Protein AF-E7NC57-F1 (afdb_monomer)

Solvent-accessible surface area (backbone atoms only — not comparable to full-atom values): 17623 Å² total; per-residue (Å²): 134,82,88,78,78,84,46,76,46,78,54,98,32,31,34,38,38,50,43,55,56,92,70,57,56,95,43,72,68,55,24,10,46,52,36,30,57,53,32,67,63,47,56,75,41,92,77,32,80,45,68,44,45,25,29,54,90,43,72,48,64,67,54,38,82,69,75,65,85,46,59,80,72,66,46,44,26,14,34,37,94,40,17,39,28,34,42,64,60,97,82,49,43,80,76,41,47,24,78,30,59,71,40,68,66,52,41,38,33,28,34,23,53,82,54,24,41,34,31,31,42,75,31,28,36,34,40,29,56,63,92,60,76,56,41,43,78,38,43,74,57,86,66,63,84,63,64,73,14,40,50,47,65,49,42,26,29,64,70,59,33,36,35,31,30,49,73,36,36,87,42,41,29,34,88,86,33,54,67,51,67,66,47,45,85,92,44,80,87,51,48,41,74,46,60,32,57,35,58,82,55,44,33,37,38,39,28,32,75,84,26,49,25,33,37,27,42,53,37,56,50,100,84,55,48,55,42,27,48,48,75,73,46,75,33,71,91,65,30,39,89,56,44,40,45,51,22,31,33,33,80,60,25,39,30,28,33,33,54,41,51,96,84,45,85,74,27,26,28,34,37,39,35,32,74,97,58,62,73,50,79,41,85,52,49,72,60,54,59,40,44,46,30,36,31,73,78,57,40,45,35,33,32,29,78,87,50,39,29,29,31,62,54,97,95,44,77,40,82,60,31,71,66,41,38,52,71,33,58,55,38,78

Mean predicted aligned error: 11.73 Å

Sequence (332 aa):
GGGAGRGVVVEAGTATVHLSADSDPASEEDRRLMVAQIEQSLVQISGIDRVRVLAGTVDLGAPAQLTPMAPEVGGVVGMSEGSVVRGSGARRVTLATDRVLGTTDARSPSLGADGAVYALSASSLLRLPRGQQSASVILSVGDPSAGAGGLGAPLGDRHGWAWLLAEGRLTAVNGSGQRATLELPWLQNGAVTAFDLSVESERIAVRRTDGRVAVAVIIRDQYGRPTGLGPALEMPRASGSGTRGLSWCAPNAVCVLAAAGTEGGGVPEVRLIQVGGAVNTLVGVRGARSVISDRSEESLLIVDEHGQTWQRRGAMWRVLTSEVTDPSFPLP

Secondary structure (DSSP, 8-state):
---PPP-EEEETTEEEEEE-GGG--SSHHHHHHHHHHHHHHHTTSTT--EEEEEETTEE--SPP----S-S-----EEEETTEEEESSSTT-EEEE-HHHHT-S--EEEEE-TT--EEEEETTEEEEE-TT-SS-EEEEE-S-TTSTTTTBPPPEE-TTSEEEEEETTEEEEEETTSPBPP-B-TTTTT--EEEEEE-TTSSEEEEEETTS-EEEEEEEE-TTS-EEEE---EE-GGG-STT-EEEEEEETTEEEEEEPPPTTTTTPPEEEEEETTS-EEEEE--TT--EEEEETTTTEEEEE-TTS-EEEEETTEEEEEESS-EEEEPPP-

Structure (mmCIF, N/CA/C/O backbone):
data_AF-E7NC57-F1
#
_entry.id   AF-E7NC57-F1
#
loop_
_atom_site.group_PDB
_atom_site.id
_atom_site.type_symbol
_atom_site.label_atom_id
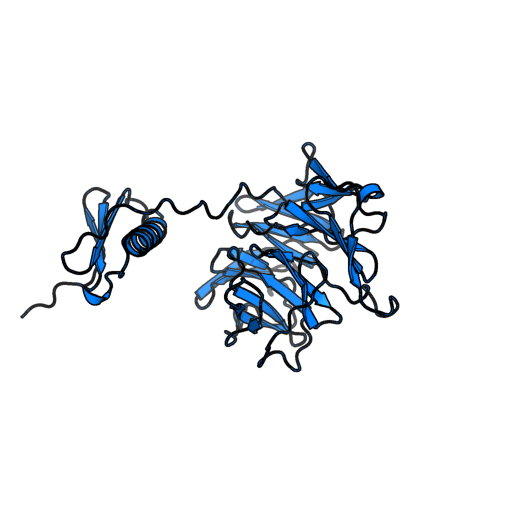_atom_site.label_alt_id
_atom_site.label_comp_id
_atom_site.label_asym_id
_atom_site.label_entity_id
_atom_site.label_seq_id
_atom_site.pdbx_PDB_ins_code
_atom_site.Cartn_x
_atom_site.Cartn_y
_atom_site.Cartn_z
_atom_site.occupancy
_atom_site.B_iso_or_equiv
_atom_site.auth_seq_id
_atom_site.auth_comp_id
_atom_site.auth_asym_id
_atom_site.auth_atom_id
_atom_site.pdbx_PDB_model_num
ATOM 1 N N . GLY A 1 1 ? -41.143 -4.391 35.716 1.00 31.70 1 GLY A N 1
ATOM 2 C CA . GLY A 1 1 ? -41.315 -5.782 35.266 1.00 31.70 1 GLY A CA 1
ATOM 3 C C . GLY A 1 1 ? -40.442 -6.011 34.052 1.00 31.70 1 GLY A C 1
ATOM 4 O O . GLY A 1 1 ? -40.509 -5.192 33.154 1.00 31.70 1 GLY A O 1
ATOM 5 N N . GLY A 1 2 ? -39.603 -7.052 34.109 1.00 30.80 2 GLY A N 1
ATOM 6 C CA . GLY A 1 2 ? -38.891 -7.744 33.018 1.00 30.80 2 GLY A CA 1
ATOM 7 C C . GLY A 1 2 ? -38.369 -6.943 31.821 1.00 30.80 2 GLY A C 1
ATOM 8 O O . GLY A 1 2 ? -39.113 -6.701 30.879 1.00 30.80 2 GLY A O 1
ATOM 9 N N . GLY A 1 3 ? -37.065 -6.643 31.805 1.00 38.66 3 GLY A N 1
ATOM 10 C CA . GLY A 1 3 ? -36.353 -6.254 30.586 1.00 38.66 3 GLY A CA 1
ATOM 11 C C . GLY A 1 3 ? -36.221 -7.450 29.640 1.00 38.66 3 GLY A C 1
ATOM 12 O O . GLY A 1 3 ? -35.503 -8.399 29.946 1.00 38.66 3 GLY A O 1
ATOM 13 N N . ALA A 1 4 ? -36.933 -7.410 28.514 1.00 41.88 4 ALA A N 1
ATOM 14 C CA . ALA A 1 4 ? -36.761 -8.351 27.413 1.00 41.88 4 ALA A CA 1
ATOM 15 C C . ALA A 1 4 ? -35.515 -7.952 26.602 1.00 41.88 4 ALA A C 1
ATOM 17 O O . ALA A 1 4 ? -35.307 -6.775 26.306 1.00 41.88 4 ALA A O 1
ATOM 18 N N . GLY A 1 5 ? -34.646 -8.924 26.327 1.00 40.66 5 GLY A N 1
ATOM 19 C CA . GLY A 1 5 ? -33.286 -8.705 25.842 1.00 40.66 5 GLY A CA 1
ATOM 20 C C . GLY A 1 5 ? -33.195 -7.962 24.508 1.00 40.66 5 GLY A C 1
ATOM 21 O O . GLY A 1 5 ? -33.803 -8.355 23.517 1.00 40.66 5 GLY A O 1
ATOM 22 N N . ARG A 1 6 ? -32.345 -6.930 24.475 1.00 59.50 6 ARG A N 1
ATOM 23 C CA . ARG A 1 6 ? -31.648 -6.503 23.254 1.00 59.50 6 ARG A CA 1
ATOM 24 C C . ARG A 1 6 ? -30.768 -7.671 22.810 1.00 59.50 6 ARG A C 1
ATOM 26 O O . ARG A 1 6 ? -29.883 -8.062 23.570 1.00 59.50 6 ARG A O 1
ATOM 33 N N . GLY A 1 7 ? -31.015 -8.254 21.640 1.00 73.06 7 GLY A N 1
ATOM 34 C CA . GLY A 1 7 ? -30.311 -9.474 21.260 1.00 73.06 7 GLY A CA 1
ATOM 35 C C . GLY A 1 7 ? -30.525 -9.938 19.826 1.00 73.06 7 GLY A C 1
ATOM 36 O O . GLY A 1 7 ? -31.397 -9.452 19.105 1.00 73.06 7 GLY A O 1
ATOM 37 N N . VAL A 1 8 ? -29.679 -10.896 19.453 1.00 82.62 8 VAL A N 1
ATOM 38 C CA . VAL A 1 8 ? -29.781 -11.708 18.240 1.00 82.62 8 VAL A CA 1
ATOM 39 C C . VAL A 1 8 ? -30.450 -13.024 18.629 1.00 82.62 8 VAL A C 1
ATOM 41 O O . VAL A 1 8 ? -29.982 -13.699 19.545 1.00 82.62 8 VAL A O 1
ATOM 44 N N . VAL A 1 9 ? -31.539 -13.383 17.955 1.00 87.88 9 VAL A N 1
ATOM 45 C CA . VAL A 1 9 ? -32.266 -14.645 18.157 1.00 87.88 9 VAL A CA 1
ATOM 46 C C . VAL A 1 9 ? -32.067 -15.510 16.923 1.00 87.88 9 VAL A C 1
ATOM 48 O O . VAL A 1 9 ? -32.296 -15.036 15.816 1.00 87.88 9 VAL A O 1
ATOM 51 N N . VAL A 1 10 ? -31.638 -16.760 17.088 1.00 87.00 10 VAL A N 1
ATOM 52 C CA . VAL A 1 10 ? -31.393 -17.672 15.962 1.00 87.00 10 VAL A CA 1
ATOM 53 C C . VAL A 1 10 ? -32.411 -18.803 15.988 1.00 87.00 10 VAL A C 1
ATOM 55 O O . VAL A 1 10 ? -32.452 -19.578 16.940 1.00 87.00 10 VAL A O 1
ATOM 58 N N . GLU A 1 11 ? -33.202 -18.918 14.925 1.00 87.88 11 GLU A N 1
ATOM 59 C CA . GLU A 1 11 ? -34.189 -19.983 14.746 1.00 87.88 11 GLU A CA 1
ATOM 60 C C . GLU A 1 11 ? -34.115 -20.535 13.321 1.00 87.88 11 GLU A C 1
ATOM 62 O O . GLU A 1 11 ? -34.167 -19.780 12.352 1.00 87.88 11 GLU A O 1
ATOM 67 N N . ALA A 1 12 ? -33.988 -21.861 13.188 1.00 83.88 12 ALA A N 1
ATOM 68 C CA . ALA A 1 12 ? -33.999 -22.571 11.901 1.00 83.88 12 ALA A CA 1
ATOM 69 C C . ALA A 1 12 ? -33.089 -21.937 10.820 1.00 83.88 12 ALA A C 1
ATOM 71 O O . ALA A 1 12 ? -33.508 -21.731 9.680 1.00 83.88 12 ALA A O 1
ATOM 72 N N . GLY A 1 13 ? -31.858 -21.575 11.199 1.00 82.88 13 GLY A N 1
ATOM 73 C CA . GLY A 1 13 ? -30.881 -20.952 10.299 1.00 82.88 13 GLY A CA 1
ATOM 74 C C . GLY A 1 13 ? -31.112 -19.462 10.029 1.00 82.88 13 GLY A C 1
ATOM 75 O O . GLY A 1 13 ? -30.378 -18.866 9.252 1.00 82.88 13 GLY A O 1
ATOM 76 N N . THR A 1 14 ? -32.106 -18.823 10.652 1.00 90.31 14 THR A N 1
ATOM 77 C CA . THR A 1 14 ? -32.360 -17.384 10.501 1.00 90.31 14 THR A CA 1
ATOM 78 C C . THR A 1 14 ? -32.018 -16.637 11.784 1.00 90.31 14 THR A C 1
ATOM 80 O O . THR A 1 14 ? -32.603 -16.899 12.834 1.00 90.31 14 THR A O 1
ATOM 83 N N . ALA A 1 15 ? -31.093 -15.682 11.700 1.00 91.88 15 ALA A N 1
ATOM 84 C CA . ALA A 1 15 ? -30.767 -14.779 12.795 1.00 91.88 15 ALA A CA 1
ATOM 85 C C . ALA A 1 15 ? -31.617 -13.506 12.715 1.00 91.88 15 ALA A C 1
ATOM 87 O O . ALA A 1 15 ? -31.494 -12.723 11.775 1.00 91.88 15 ALA A O 1
ATOM 88 N N . THR A 1 16 ? -32.471 -13.287 13.712 1.00 93.81 16 THR A N 1
ATOM 89 C CA . THR A 1 16 ? -33.255 -12.061 13.875 1.00 93.81 16 THR A CA 1
ATOM 90 C C . THR A 1 16 ? -32.531 -11.112 14.823 1.00 93.81 16 THR A C 1
ATOM 92 O O . THR A 1 16 ? -32.317 -11.429 15.994 1.00 93.81 16 THR A O 1
ATOM 95 N N . VAL A 1 17 ? -32.141 -9.946 14.319 1.00 93.00 17 VAL A N 1
ATOM 96 C CA . VAL A 1 17 ? -31.421 -8.908 15.060 1.00 93.00 17 VAL A CA 1
ATOM 97 C C . VAL A 1 17 ? -32.402 -7.826 15.483 1.00 93.00 17 VAL A C 1
ATOM 99 O O . VAL A 1 17 ? -32.999 -7.166 14.634 1.00 93.00 17 VAL A O 1
ATOM 102 N N . HIS A 1 18 ? -32.547 -7.622 16.792 1.00 91.88 18 HIS A N 1
ATOM 103 C CA . HIS A 1 18 ? -33.412 -6.582 17.343 1.00 91.88 18 HIS A CA 1
ATOM 104 C C . HIS A 1 18 ? -32.601 -5.338 17.720 1.00 91.88 18 HIS A C 1
ATOM 106 O O . HIS A 1 18 ? -31.885 -5.317 18.725 1.00 91.88 18 HIS A O 1
ATOM 112 N N . LEU A 1 19 ? -32.743 -4.288 16.918 1.00 89.81 19 LEU A N 1
ATOM 113 C CA . LEU A 1 19 ? -32.227 -2.948 17.171 1.00 89.81 19 LEU A CA 1
ATOM 114 C C . LEU A 1 19 ? -33.281 -2.094 17.892 1.00 89.81 19 LEU A C 1
ATOM 116 O O . LEU A 1 19 ? -34.479 -2.389 17.886 1.00 89.81 19 LEU A O 1
ATOM 120 N N . SER A 1 20 ? -32.839 -1.009 18.526 1.00 87.50 20 SER A N 1
ATOM 121 C CA . SER A 1 20 ? -33.757 0.006 19.061 1.00 87.50 20 SER A CA 1
ATOM 122 C C . SER A 1 20 ? -34.530 0.706 17.944 1.00 87.50 20 SER A C 1
ATOM 124 O O . SER A 1 20 ? -34.024 0.835 16.835 1.00 87.50 20 SER A O 1
ATOM 126 N N . ALA A 1 21 ? -35.726 1.216 18.254 1.00 85.06 21 ALA A N 1
ATOM 127 C CA . ALA A 1 21 ? -36.522 2.004 17.306 1.00 85.06 21 ALA A CA 1
ATOM 128 C C . ALA A 1 21 ? -35.763 3.243 16.787 1.00 85.06 21 ALA A C 1
ATOM 130 O O . ALA A 1 21 ? -35.861 3.568 15.612 1.00 85.06 21 ALA A O 1
ATOM 131 N N . ASP A 1 22 ? -34.923 3.862 17.624 1.00 85.94 22 ASP A N 1
ATOM 132 C CA . ASP A 1 22 ? -34.086 5.018 17.254 1.00 85.94 22 ASP A CA 1
ATOM 133 C C . ASP A 1 22 ? -32.969 4.680 16.247 1.00 85.94 22 ASP A C 1
ATOM 135 O O . ASP A 1 22 ? -32.246 5.562 15.794 1.00 85.94 22 ASP A O 1
ATOM 139 N N . SER A 1 23 ? -32.779 3.396 15.935 1.00 84.19 23 SER A N 1
ATOM 140 C CA . SER A 1 23 ? -31.774 2.917 14.984 1.00 84.19 23 SER A CA 1
ATOM 141 C C . SER A 1 23 ? -32.316 2.782 13.563 1.00 84.19 23 SER A C 1
ATOM 143 O O . SER A 1 23 ? -31.573 2.327 12.702 1.00 84.19 23 SER A O 1
ATOM 145 N N . ASP A 1 24 ? -33.581 3.143 13.327 1.00 88.75 24 ASP A N 1
ATOM 146 C CA . ASP A 1 24 ? -34.207 3.115 12.008 1.00 88.75 24 ASP A CA 1
ATOM 147 C C . ASP A 1 24 ? -33.666 4.251 11.109 1.00 88.75 24 ASP A C 1
ATOM 149 O O . ASP A 1 24 ? -33.908 5.428 11.398 1.00 88.75 24 ASP A O 1
ATOM 153 N N . PRO A 1 25 ? -32.925 3.943 10.027 1.00 87.25 25 PRO A N 1
ATOM 154 C CA . PRO A 1 25 ? -32.433 4.951 9.096 1.00 87.25 25 PRO A CA 1
ATOM 155 C C . PRO A 1 25 ? -33.559 5.710 8.382 1.00 87.25 25 PRO A C 1
ATOM 157 O O . PRO A 1 25 ? -34.650 5.187 8.134 1.00 87.25 25 PRO A O 1
ATOM 160 N N . ALA A 1 26 ? -33.261 6.954 8.000 1.00 83.25 26 ALA A N 1
ATOM 161 C CA . ALA A 1 26 ? -34.224 7.857 7.374 1.00 83.25 26 ALA A CA 1
ATOM 162 C C . ALA A 1 26 ? -34.583 7.478 5.925 1.00 83.25 26 ALA A C 1
ATOM 164 O O . ALA A 1 26 ? -35.655 7.856 5.452 1.00 83.25 26 ALA A O 1
ATOM 165 N N . SER A 1 27 ? -33.707 6.754 5.220 1.00 87.31 27 SER A N 1
ATOM 166 C CA . SER A 1 27 ? -33.918 6.342 3.830 1.00 87.31 27 SER A CA 1
ATOM 167 C C . SER A 1 27 ? -33.989 4.819 3.686 1.00 87.31 27 SER A C 1
ATOM 169 O O . SER A 1 27 ? -33.382 4.065 4.449 1.00 87.31 27 SER A O 1
ATOM 171 N N . GLU A 1 28 ? -34.731 4.354 2.678 1.00 85.19 28 GLU A N 1
ATOM 172 C CA . GLU A 1 28 ? -34.806 2.929 2.335 1.00 85.19 28 GLU A CA 1
ATOM 173 C C . GLU A 1 28 ? -33.441 2.381 1.893 1.00 85.19 28 GLU A C 1
ATOM 175 O O . GLU A 1 28 ? -33.093 1.248 2.208 1.00 85.19 28 GLU A O 1
ATOM 180 N N . GLU A 1 29 ? -32.627 3.193 1.221 1.00 79.94 29 GLU A N 1
ATOM 181 C CA . GLU A 1 29 ? -31.282 2.806 0.795 1.00 79.94 29 GLU A CA 1
ATOM 182 C C . GLU A 1 29 ? -30.353 2.560 1.995 1.00 79.94 29 GLU A C 1
ATOM 184 O O . GLU A 1 29 ? -29.705 1.513 2.069 1.00 79.94 29 GLU A O 1
ATOM 189 N N . ASP A 1 30 ? -30.377 3.451 2.992 1.00 83.50 30 ASP A N 1
ATOM 190 C CA . ASP A 1 30 ? -29.597 3.299 4.226 1.00 83.50 30 ASP A CA 1
ATOM 191 C C . ASP A 1 30 ? -30.060 2.092 5.055 1.00 83.50 30 ASP A C 1
ATOM 193 O O . ASP A 1 30 ? -29.230 1.374 5.619 1.00 83.50 30 ASP A O 1
ATOM 197 N N . ARG A 1 31 ? -31.375 1.818 5.099 1.00 92.12 31 ARG A N 1
ATOM 198 C CA . ARG A 1 31 ? -31.931 0.598 5.719 1.00 92.12 31 ARG A CA 1
ATOM 199 C C . ARG A 1 31 ? -31.347 -0.650 5.082 1.00 92.12 31 ARG A C 1
ATOM 201 O O . ARG A 1 31 ? -30.822 -1.517 5.777 1.00 92.12 31 ARG A O 1
ATOM 208 N N . ARG A 1 32 ? -31.391 -0.718 3.753 1.00 88.06 32 ARG A N 1
ATOM 209 C CA . ARG A 1 32 ? -30.899 -1.866 2.990 1.00 88.06 32 ARG A CA 1
ATOM 210 C C . ARG A 1 32 ? -29.386 -2.050 3.145 1.00 88.06 32 ARG A C 1
ATOM 212 O O . ARG A 1 32 ? -28.931 -3.188 3.262 1.00 88.06 32 ARG A O 1
ATOM 219 N N . LEU A 1 33 ? -28.603 -0.969 3.197 1.00 85.75 33 LEU A N 1
ATOM 220 C CA . LEU A 1 33 ? -27.159 -1.024 3.472 1.00 85.75 33 LEU A CA 1
ATOM 221 C C . LEU A 1 33 ? -26.857 -1.526 4.889 1.00 85.75 33 LEU A C 1
ATOM 223 O O . LEU A 1 33 ? -25.992 -2.385 5.062 1.00 85.75 33 LEU A O 1
ATOM 227 N N . MET A 1 34 ? -27.591 -1.040 5.891 1.00 89.38 34 MET A N 1
ATOM 228 C CA . MET A 1 34 ? -27.457 -1.494 7.276 1.00 89.38 34 MET A CA 1
ATOM 229 C C . MET A 1 34 ? -27.766 -2.991 7.410 1.00 89.38 34 MET A C 1
ATOM 231 O O . MET A 1 34 ? -26.989 -3.722 8.026 1.00 89.38 34 MET A O 1
ATOM 235 N N . VAL A 1 35 ? -28.858 -3.462 6.793 1.00 92.62 35 VAL A N 1
ATOM 236 C CA . VAL A 1 35 ? -29.207 -4.893 6.753 1.00 92.62 35 VAL A CA 1
ATOM 237 C C . VAL A 1 35 ? -28.068 -5.699 6.141 1.00 92.62 35 VAL A C 1
ATOM 239 O O . VAL A 1 35 ? -27.656 -6.703 6.715 1.00 92.62 35 VAL A O 1
ATOM 242 N N . ALA A 1 36 ? -27.510 -5.237 5.023 1.00 85.56 36 ALA A N 1
ATOM 243 C CA . ALA A 1 36 ? -26.473 -5.967 4.312 1.00 85.56 36 ALA A CA 1
ATOM 244 C C . ALA A 1 36 ? -25.143 -6.058 5.090 1.00 85.56 36 ALA A C 1
ATOM 246 O O . ALA A 1 36 ? -24.488 -7.098 5.070 1.00 85.56 36 ALA A O 1
ATOM 247 N N . GLN A 1 37 ? -24.757 -5.016 5.837 1.00 85.94 37 GLN A N 1
ATOM 248 C CA . GLN A 1 37 ? -23.569 -5.045 6.707 1.00 85.94 37 GLN A CA 1
ATOM 249 C C . GLN A 1 37 ? -23.729 -6.009 7.896 1.00 85.94 37 GLN A C 1
ATOM 251 O O . GLN A 1 37 ? -22.800 -6.745 8.248 1.00 85.94 37 GLN A O 1
ATOM 256 N N . ILE A 1 38 ? -24.910 -6.012 8.522 1.00 88.62 38 ILE A N 1
ATOM 257 C CA . ILE A 1 38 ? -25.234 -6.920 9.630 1.00 88.62 38 ILE A CA 1
ATOM 258 C C . ILE A 1 38 ? -25.290 -8.361 9.121 1.00 88.62 38 ILE A C 1
ATOM 260 O O . ILE A 1 38 ? -24.746 -9.260 9.765 1.00 88.62 38 ILE A O 1
ATOM 264 N N . GLU A 1 39 ? -25.891 -8.570 7.948 1.00 88.69 39 GLU A N 1
ATOM 265 C CA . GLU A 1 39 ? -25.925 -9.867 7.290 1.00 88.69 39 GLU A CA 1
ATOM 266 C C . GLU A 1 39 ? -24.508 -10.380 7.043 1.00 88.69 39 GLU A C 1
ATOM 268 O O . GLU A 1 39 ? -24.159 -11.416 7.602 1.00 88.69 39 GLU A O 1
ATOM 273 N N . GLN A 1 40 ? -23.652 -9.614 6.355 1.00 82.25 40 GLN A N 1
ATOM 274 C CA . GLN A 1 40 ? -22.261 -9.991 6.071 1.00 82.25 40 GLN A CA 1
ATOM 275 C C . GLN A 1 40 ? -21.482 -10.415 7.328 1.00 82.25 40 GLN A C 1
ATOM 277 O O . GLN A 1 40 ? -20.629 -11.297 7.248 1.00 82.25 40 GLN A O 1
ATOM 282 N N . SER A 1 41 ? -21.784 -9.821 8.484 1.00 80.50 41 SER A N 1
ATOM 283 C CA . SER A 1 41 ? -21.140 -10.154 9.759 1.00 80.50 41 SER A CA 1
ATOM 284 C C . SER A 1 41 ? -21.648 -11.468 10.368 1.00 80.50 41 SER A C 1
ATOM 286 O O . SER A 1 41 ? -20.872 -12.202 10.977 1.00 80.50 41 SER A O 1
ATOM 288 N N . LEU A 1 42 ? -22.941 -11.775 10.227 1.00 83.62 42 LEU A N 1
ATOM 289 C CA . LEU A 1 42 ? -23.590 -12.903 10.904 1.00 83.62 42 LEU A CA 1
ATOM 290 C C . LEU A 1 42 ? -23.595 -14.196 10.084 1.00 83.62 42 LEU A C 1
ATOM 292 O O . LEU A 1 42 ? -23.483 -15.260 10.687 1.00 83.62 42 LEU A O 1
ATOM 296 N N . VAL A 1 43 ? -23.642 -14.144 8.744 1.00 82.94 43 VAL A N 1
ATOM 297 C CA . VAL A 1 43 ? -23.538 -15.372 7.915 1.00 82.94 43 VAL A CA 1
ATOM 298 C C . VAL A 1 43 ? -22.158 -16.039 8.012 1.00 82.94 43 VAL A C 1
ATOM 300 O O . VAL A 1 43 ? -21.997 -17.188 7.617 1.00 82.94 43 VAL A O 1
ATOM 303 N N . GLN A 1 44 ? -21.154 -15.356 8.576 1.00 77.69 44 GLN A N 1
ATOM 304 C CA . GLN A 1 44 ? -19.844 -15.951 8.889 1.00 77.69 44 GLN A CA 1
ATOM 305 C C . GLN A 1 44 ? -19.904 -16.939 10.069 1.00 77.69 44 GLN A C 1
ATOM 307 O O . GLN A 1 44 ? -18.951 -17.682 10.310 1.00 77.69 44 GLN A O 1
ATOM 312 N N . ILE A 1 45 ? -21.002 -16.954 10.830 1.00 79.00 45 ILE A N 1
ATOM 313 C CA . ILE A 1 45 ? -21.202 -17.852 11.967 1.00 79.00 45 ILE A CA 1
ATOM 314 C C . ILE A 1 45 ? -21.875 -19.134 11.467 1.00 79.00 45 ILE A C 1
ATOM 316 O O . ILE A 1 45 ? -22.954 -19.103 10.878 1.00 79.00 45 ILE A O 1
ATOM 320 N N . SER A 1 46 ? -21.256 -20.286 11.734 1.00 74.62 46 SER A N 1
ATOM 321 C CA . SER A 1 46 ? -21.803 -21.589 11.338 1.00 74.62 46 SER A CA 1
ATOM 322 C C . SER A 1 46 ? -23.212 -21.814 11.904 1.00 74.62 46 SER A C 1
ATOM 324 O O . SER A 1 46 ? -23.420 -21.707 13.112 1.00 74.62 46 SER A O 1
ATOM 326 N N . GLY A 1 47 ? -24.160 -22.173 11.032 1.00 78.38 47 GLY A N 1
ATOM 327 C CA . GLY A 1 47 ? -25.562 -22.418 11.394 1.00 78.38 47 GLY A CA 1
ATOM 328 C C . GLY A 1 47 ? -26.506 -21.226 11.190 1.00 78.38 47 GLY A C 1
ATOM 329 O O . GLY A 1 47 ? -27.667 -21.326 11.583 1.00 78.38 47 GLY A O 1
ATOM 330 N N . ILE A 1 48 ? -26.036 -20.124 10.592 1.00 85.25 48 ILE A N 1
ATOM 331 C CA . ILE A 1 48 ? -26.861 -18.987 10.159 1.00 85.25 48 ILE A CA 1
ATOM 332 C C . ILE A 1 48 ? -26.813 -18.901 8.628 1.00 85.25 48 ILE A C 1
ATOM 334 O O . ILE A 1 48 ? -25.757 -18.660 8.056 1.00 85.25 48 ILE A O 1
ATOM 338 N N . ASP A 1 49 ? -27.965 -19.061 7.984 1.00 83.81 49 ASP A N 1
ATOM 339 C CA . ASP A 1 49 ? -28.148 -19.007 6.528 1.00 83.81 49 ASP A CA 1
ATOM 340 C C . ASP A 1 49 ? -28.793 -17.694 6.067 1.00 83.81 49 ASP A C 1
ATOM 342 O O . ASP A 1 49 ? -28.654 -17.292 4.913 1.00 83.81 49 ASP A O 1
ATOM 346 N N . ARG A 1 50 ? -29.568 -17.047 6.947 1.00 84.81 50 ARG A N 1
ATOM 347 C CA . ARG A 1 50 ? -30.328 -15.827 6.648 1.00 84.81 50 ARG A CA 1
ATOM 348 C C . ARG A 1 50 ? -30.330 -14.875 7.830 1.00 84.81 50 ARG A C 1
ATOM 350 O O . ARG A 1 50 ? -30.307 -15.304 8.983 1.00 84.81 50 ARG A O 1
ATOM 357 N N . VAL A 1 51 ? -30.427 -13.581 7.547 1.00 90.94 51 VAL A N 1
ATOM 358 C CA . VAL A 1 51 ? -30.504 -12.541 8.575 1.00 90.94 51 VAL A CA 1
ATOM 359 C C . VAL A 1 51 ? -31.735 -11.673 8.354 1.00 90.94 51 VAL A C 1
ATOM 361 O O . VAL A 1 51 ? -32.056 -11.294 7.232 1.00 90.94 51 VAL A O 1
ATOM 364 N N . ARG A 1 52 ? -32.436 -11.362 9.444 1.00 93.56 52 ARG A N 1
ATOM 365 C CA . ARG A 1 52 ? -33.560 -10.426 9.480 1.00 93.56 52 ARG A CA 1
ATOM 366 C C . ARG A 1 52 ? -33.255 -9.345 10.505 1.00 93.56 52 ARG A C 1
ATOM 368 O O . ARG A 1 52 ? -32.917 -9.668 11.639 1.00 93.56 52 ARG A O 1
ATOM 375 N N . VAL A 1 53 ? -33.383 -8.073 10.140 1.00 94.25 53 VAL A N 1
ATOM 376 C CA . VAL A 1 53 ? -33.071 -6.957 11.045 1.00 94.25 53 VAL A CA 1
ATOM 377 C C . VAL A 1 53 ? -34.332 -6.157 11.325 1.00 94.25 53 VAL A C 1
ATOM 379 O O . VAL A 1 53 ? -35.030 -5.736 10.405 1.00 94.25 53 VAL A O 1
ATOM 382 N N . LEU A 1 54 ? -34.614 -5.953 12.609 1.00 93.81 54 LEU A N 1
ATOM 383 C CA . LEU A 1 54 ? -35.763 -5.198 13.086 1.00 93.81 54 LEU A CA 1
ATOM 384 C C . LEU A 1 54 ? -35.286 -3.967 13.860 1.00 93.81 54 LEU A C 1
ATOM 386 O O . LEU A 1 54 ? -34.472 -4.105 14.771 1.00 93.81 54 LEU A O 1
ATOM 390 N N . ALA A 1 55 ? -35.819 -2.783 13.559 1.00 91.06 55 ALA A N 1
ATOM 391 C CA . ALA A 1 55 ? -35.690 -1.596 14.406 1.00 91.06 55 ALA A CA 1
ATOM 392 C C . ALA A 1 55 ? -36.987 -1.413 15.207 1.00 91.06 55 ALA A C 1
ATOM 394 O O . ALA A 1 55 ? -38.028 -1.021 14.677 1.00 91.06 55 ALA A O 1
ATOM 395 N N . GLY A 1 56 ? -36.966 -1.776 16.493 1.00 88.88 56 GLY A N 1
ATOM 396 C CA . GLY A 1 56 ? -38.194 -1.934 17.274 1.00 88.88 56 GLY A CA 1
ATOM 397 C C . GLY A 1 56 ? -39.073 -3.052 16.698 1.00 88.88 56 GLY A C 1
ATOM 398 O O . GLY A 1 56 ? -38.712 -4.226 16.774 1.00 88.88 56 GLY A O 1
ATOM 399 N N . THR A 1 57 ? -40.227 -2.693 16.132 1.00 87.44 57 THR A N 1
ATOM 400 C CA . THR A 1 57 ? -41.143 -3.617 15.434 1.00 87.44 57 THR A CA 1
ATOM 401 C C . THR A 1 57 ? -41.083 -3.496 13.909 1.00 87.44 57 THR A C 1
ATOM 403 O O . THR A 1 57 ? -41.781 -4.237 13.216 1.00 87.44 57 THR A O 1
ATOM 406 N N . VAL A 1 58 ? -40.279 -2.568 13.380 1.00 90.69 58 VAL A N 1
ATOM 407 C CA . VAL A 1 58 ? -40.181 -2.286 11.945 1.00 90.69 58 VAL A CA 1
ATOM 408 C C . VAL A 1 58 ? -39.156 -3.217 11.316 1.00 90.69 58 VAL A C 1
ATOM 410 O O . VAL A 1 58 ? -38.019 -3.292 11.774 1.00 90.69 58 VAL A O 1
ATOM 413 N N . ASP A 1 59 ? -39.559 -3.911 10.257 1.00 91.62 59 ASP A N 1
ATOM 414 C CA . ASP A 1 59 ? -38.651 -4.702 9.432 1.00 91.62 59 ASP A CA 1
ATOM 415 C C . ASP A 1 59 ? -37.871 -3.783 8.488 1.00 91.62 59 ASP A C 1
ATOM 417 O O . ASP A 1 59 ? -38.475 -3.025 7.725 1.00 91.62 59 ASP A O 1
ATOM 421 N N . LEU A 1 60 ? -36.538 -3.835 8.555 1.00 92.00 60 LEU A N 1
ATOM 422 C CA . LEU A 1 60 ? -35.673 -3.004 7.713 1.00 92.00 60 LEU A CA 1
ATOM 423 C C . LEU A 1 60 ? -35.574 -3.524 6.269 1.00 92.00 60 LEU A C 1
ATOM 425 O O . LEU A 1 60 ? -35.008 -2.844 5.413 1.00 92.00 60 LEU A O 1
ATOM 429 N N . GLY A 1 61 ? -36.169 -4.684 5.979 1.00 91.62 61 GLY A N 1
ATOM 430 C CA . GLY A 1 61 ? -36.314 -5.214 4.632 1.00 91.62 61 GLY A CA 1
ATOM 431 C C . GLY A 1 61 ? -35.106 -6.016 4.157 1.00 91.62 61 GLY A C 1
ATOM 432 O O . GLY A 1 61 ? -34.291 -6.499 4.939 1.00 91.62 61 GLY A O 1
ATOM 433 N N . ALA A 1 62 ? -35.032 -6.216 2.842 1.00 90.31 62 ALA A N 1
ATOM 434 C CA . ALA A 1 62 ? -33.990 -7.026 2.227 1.00 90.31 62 ALA A CA 1
ATOM 435 C C . ALA A 1 62 ? -32.637 -6.293 2.208 1.00 90.31 62 ALA A C 1
ATOM 437 O O . ALA A 1 62 ? -32.607 -5.076 2.002 1.00 90.31 62 ALA A O 1
ATOM 438 N N . PRO A 1 63 ? -31.513 -7.018 2.324 1.00 87.06 63 PRO A N 1
ATOM 439 C CA . PRO A 1 63 ? -30.189 -6.433 2.160 1.00 87.06 63 PRO A CA 1
ATOM 440 C C . PRO A 1 63 ? -30.072 -5.704 0.814 1.00 87.06 63 PRO A C 1
ATOM 442 O O . PRO A 1 63 ? -30.601 -6.120 -0.226 1.00 87.06 63 PRO A O 1
ATOM 445 N N . ALA A 1 64 ? -29.361 -4.581 0.818 1.00 85.75 64 ALA A N 1
ATOM 446 C CA . ALA A 1 64 ? -28.798 -4.050 -0.410 1.00 85.75 64 ALA A CA 1
ATOM 447 C C . ALA A 1 64 ? -27.832 -5.092 -0.973 1.00 85.75 64 ALA A C 1
ATOM 449 O O . ALA A 1 64 ? -27.152 -5.797 -0.225 1.00 85.75 64 ALA A O 1
ATOM 450 N N . GLN A 1 65 ? -27.731 -5.162 -2.297 1.00 72.81 65 GLN A N 1
ATOM 451 C CA . GLN A 1 65 ? -26.583 -5.829 -2.876 1.00 72.81 65 GLN A CA 1
ATOM 452 C C . GLN A 1 65 ? -25.380 -4.957 -2.536 1.00 72.81 65 GLN A C 1
ATOM 454 O O . GLN A 1 65 ? -25.218 -3.878 -3.103 1.00 72.81 65 GLN A O 1
ATOM 459 N N . LEU A 1 66 ? -24.582 -5.387 -1.558 1.00 61.94 66 LEU A N 1
ATOM 460 C CA . LEU A 1 66 ? -23.281 -4.778 -1.358 1.00 61.94 66 LEU A CA 1
ATOM 461 C C . LEU A 1 66 ? -22.546 -4.975 -2.670 1.00 61.94 66 LEU A C 1
ATOM 463 O O . LEU A 1 66 ? -22.418 -6.109 -3.142 1.00 61.94 66 LEU A O 1
ATOM 467 N N . THR A 1 67 ? -22.099 -3.878 -3.274 1.00 50.53 67 THR A N 1
ATOM 468 C CA . THR A 1 67 ? -21.064 -3.967 -4.294 1.00 50.53 67 THR A CA 1
ATOM 469 C C . THR A 1 67 ? -19.989 -4.859 -3.690 1.00 50.53 67 THR A C 1
ATOM 471 O O . THR A 1 67 ? -19.504 -4.517 -2.603 1.00 50.53 67 THR A O 1
ATOM 474 N N . PRO A 1 68 ? -19.674 -6.021 -4.298 1.00 41.81 68 PRO A N 1
ATOM 475 C CA . PRO A 1 68 ? -18.585 -6.845 -3.818 1.00 41.81 68 PRO A CA 1
ATOM 476 C C . PRO A 1 68 ? -17.409 -5.913 -3.560 1.00 41.81 68 PRO A C 1
ATOM 478 O O . PRO A 1 68 ? -17.059 -5.112 -4.430 1.00 41.81 68 PRO A O 1
ATOM 481 N N . MET A 1 69 ? -16.838 -5.962 -2.358 1.00 41.44 69 MET A N 1
ATOM 482 C CA . MET A 1 69 ? -15.601 -5.253 -2.021 1.00 41.44 69 MET A CA 1
ATOM 483 C C . MET A 1 69 ? -14.413 -5.909 -2.747 1.00 41.44 69 MET A C 1
ATOM 485 O O . MET A 1 69 ? -13.416 -6.278 -2.146 1.00 41.44 69 MET A O 1
ATOM 489 N N . ALA A 1 70 ? -14.576 -6.147 -4.039 1.00 34.72 70 ALA A N 1
ATOM 490 C CA . ALA A 1 70 ? -13.616 -6.678 -4.973 1.00 34.72 70 ALA A CA 1
ATOM 491 C C . ALA A 1 70 ? -14.306 -6.669 -6.354 1.00 34.72 70 ALA A C 1
ATOM 493 O O . ALA A 1 70 ? -15.044 -7.601 -6.680 1.00 34.72 70 ALA A O 1
ATOM 494 N N . PRO A 1 71 ? -14.034 -5.702 -7.252 1.00 35.44 71 PRO A N 1
ATOM 495 C CA . PRO A 1 71 ? -13.536 -6.146 -8.551 1.00 35.44 71 PRO A CA 1
ATOM 496 C C . PRO A 1 71 ? -12.526 -7.264 -8.275 1.00 35.44 71 PRO A C 1
ATOM 498 O O . PRO A 1 71 ? -11.716 -7.073 -7.369 1.00 35.44 71 PRO A O 1
ATOM 501 N N . GLU A 1 72 ? -12.603 -8.408 -8.977 1.00 38.91 72 GLU A N 1
ATOM 502 C CA . GLU A 1 72 ? -11.533 -9.425 -8.988 1.00 38.91 72 GLU A CA 1
ATOM 503 C C . GLU A 1 72 ? -10.217 -8.677 -8.809 1.00 38.91 72 GLU A C 1
ATOM 505 O O . GLU A 1 72 ? -9.865 -7.887 -9.699 1.00 38.91 72 GLU A O 1
ATOM 510 N N . VAL A 1 73 ? -9.584 -8.784 -7.628 1.00 46.53 73 VAL A N 1
ATOM 511 C CA . VAL A 1 73 ? -8.383 -7.997 -7.370 1.00 46.53 73 VAL A CA 1
ATOM 512 C C . VAL A 1 73 ? -7.432 -8.489 -8.423 1.00 46.53 73 VAL A C 1
ATOM 514 O O . VAL A 1 73 ? -7.034 -9.652 -8.434 1.00 46.53 73 VAL A O 1
ATOM 517 N N . GLY A 1 74 ? -7.192 -7.626 -9.408 1.00 53.91 74 GLY A N 1
ATOM 518 C CA . GLY A 1 74 ? -6.377 -7.963 -10.546 1.00 53.91 74 GLY A CA 1
ATOM 519 C C . GLY A 1 74 ? -5.037 -8.349 -9.966 1.00 53.91 74 GLY A C 1
ATOM 520 O O . GLY A 1 74 ? -4.341 -7.463 -9.481 1.00 53.91 74 GLY A O 1
ATOM 521 N N . GLY A 1 75 ? -4.763 -9.658 -9.920 1.00 73.69 75 GLY A N 1
ATOM 522 C CA . GLY A 1 75 ? -3.757 -10.213 -9.019 1.00 73.69 75 GLY A CA 1
ATOM 523 C C . GLY A 1 75 ? -2.432 -9.47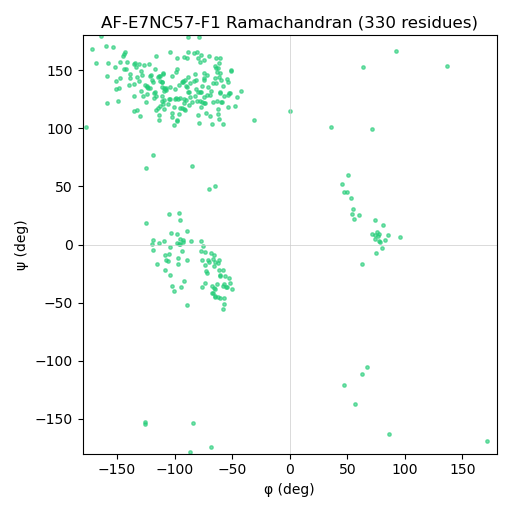7 -9.127 1.00 73.69 75 GLY A C 1
ATOM 524 O O . GLY A 1 75 ? -2.129 -8.976 -10.198 1.00 73.69 75 GLY A O 1
ATOM 525 N N . VAL A 1 76 ? -1.675 -9.414 -8.031 1.00 88.44 76 VAL A N 1
ATOM 526 C CA . VAL A 1 76 ? -0.396 -8.694 -7.861 1.00 88.44 76 VAL A CA 1
ATOM 527 C C . VAL A 1 76 ? 0.124 -7.917 -9.084 1.00 88.44 76 VAL A C 1
ATOM 529 O O . VAL A 1 76 ? 0.502 -8.487 -10.112 1.00 88.44 76 VAL A O 1
ATOM 532 N N . VAL A 1 77 ? 0.183 -6.597 -8.958 1.00 93.25 77 VAL A N 1
ATOM 533 C CA . VAL A 1 77 ? 0.841 -5.728 -9.935 1.00 93.25 77 VAL A CA 1
ATOM 534 C C . VAL A 1 77 ? 2.318 -5.640 -9.575 1.00 93.25 77 VAL A C 1
ATOM 536 O O . VAL A 1 77 ? 2.657 -5.561 -8.402 1.00 93.25 77 VAL A O 1
ATOM 539 N N . GLY A 1 78 ? 3.208 -5.675 -10.558 1.00 95.06 78 GLY A N 1
ATOM 540 C CA . GLY A 1 78 ? 4.648 -5.585 -10.322 1.00 95.06 78 GLY A CA 1
ATOM 541 C C . GLY A 1 78 ? 5.417 -5.260 -11.594 1.00 95.06 78 GLY A C 1
ATOM 542 O O . GLY A 1 78 ? 4.825 -5.092 -12.662 1.00 95.06 78 GLY A O 1
ATOM 543 N N . MET A 1 79 ? 6.736 -5.151 -11.479 1.00 96.19 79 MET A N 1
ATOM 544 C CA . MET A 1 79 ? 7.637 -4.957 -12.612 1.00 96.19 79 MET A CA 1
ATOM 545 C C . MET A 1 79 ? 8.147 -6.301 -13.120 1.00 96.19 79 MET A C 1
ATOM 547 O O . MET A 1 79 ? 8.489 -7.178 -12.333 1.00 96.19 79 MET A O 1
ATOM 551 N N . SER A 1 80 ? 8.253 -6.456 -14.433 1.00 94.25 80 SER A N 1
ATOM 552 C CA . SER A 1 80 ? 8.928 -7.587 -15.059 1.00 94.25 80 SER A CA 1
ATOM 553 C C . SER A 1 80 ? 9.536 -7.139 -16.380 1.00 94.25 80 SER A C 1
ATOM 555 O O . SER A 1 80 ? 8.829 -6.579 -17.214 1.00 94.25 80 SER A O 1
ATOM 557 N N . GLU A 1 81 ? 10.850 -7.326 -16.538 1.00 92.62 81 GLU A N 1
ATOM 558 C CA . GLU A 1 81 ? 11.596 -6.931 -17.747 1.00 92.62 81 GLU A CA 1
ATOM 559 C C . GLU A 1 81 ? 11.309 -5.474 -18.179 1.00 92.62 81 GLU A C 1
ATOM 561 O O . GLU A 1 81 ? 11.006 -5.191 -19.334 1.00 92.62 81 GLU A O 1
ATOM 566 N N . GLY A 1 82 ? 11.317 -4.538 -17.219 1.00 92.88 82 GLY A N 1
ATOM 567 C CA . GLY A 1 82 ? 11.039 -3.110 -17.455 1.00 92.88 82 GLY A CA 1
ATOM 568 C C . GLY A 1 82 ? 9.562 -2.756 -17.684 1.00 92.88 82 GLY A C 1
ATOM 569 O O . GLY A 1 82 ? 9.206 -1.580 -17.712 1.00 92.88 82 GLY A O 1
ATOM 570 N N . SER A 1 83 ? 8.678 -3.749 -17.795 1.00 95.81 83 SER A N 1
ATOM 571 C CA . SER A 1 83 ? 7.240 -3.561 -17.999 1.00 95.81 83 SER A CA 1
ATOM 572 C C . SER A 1 83 ? 6.453 -3.689 -16.697 1.00 95.81 83 SER A C 1
ATOM 574 O O . SER A 1 83 ? 6.791 -4.486 -15.824 1.00 95.81 83 SER A O 1
ATOM 576 N N . VAL A 1 84 ? 5.348 -2.955 -16.583 1.00 96.81 84 VAL A N 1
ATOM 577 C CA . VAL A 1 84 ? 4.350 -3.173 -15.532 1.00 96.81 84 VAL A CA 1
ATOM 578 C C . VAL A 1 84 ? 3.455 -4.326 -15.952 1.00 96.81 84 VAL A C 1
ATOM 580 O O . VAL A 1 84 ? 2.820 -4.283 -17.010 1.00 96.81 84 VAL A O 1
ATOM 583 N N . VAL A 1 85 ? 3.373 -5.345 -15.106 1.00 94.50 85 VAL A N 1
ATOM 584 C CA . VAL A 1 85 ? 2.577 -6.550 -15.334 1.00 94.50 85 VAL A CA 1
ATOM 585 C C . VAL A 1 85 ? 1.565 -6.757 -14.217 1.00 94.50 85 VAL A C 1
ATOM 587 O O . VAL A 1 85 ? 1.753 -6.309 -13.088 1.00 94.50 85 VAL A O 1
ATOM 590 N N . ARG A 1 86 ? 0.490 -7.469 -14.544 1.00 92.00 86 ARG A N 1
ATOM 591 C CA . ARG A 1 86 ? -0.470 -8.029 -13.596 1.00 92.00 86 ARG A CA 1
ATOM 592 C C . ARG A 1 86 ? -0.311 -9.545 -13.555 1.00 92.00 86 ARG A C 1
ATOM 594 O O . ARG A 1 86 ? -0.306 -10.195 -14.605 1.00 92.00 86 ARG A O 1
ATOM 601 N N . GLY A 1 87 ? -0.234 -10.100 -12.351 1.00 87.12 87 GLY A N 1
ATOM 602 C CA . GLY A 1 87 ? 0.011 -11.515 -12.090 1.00 87.12 87 GLY A CA 1
ATOM 603 C C . GLY A 1 87 ? 1.495 -11.849 -11.907 1.00 87.12 87 GLY A C 1
ATOM 604 O O . GLY A 1 87 ? 2.383 -11.066 -12.225 1.00 87.12 87 GLY A O 1
ATOM 605 N N . SER A 1 88 ? 1.769 -13.048 -11.392 1.00 79.00 88 SER A N 1
ATOM 606 C CA . SER A 1 88 ? 3.114 -13.471 -10.964 1.00 79.00 88 SER A CA 1
ATOM 607 C C . SER A 1 88 ? 3.694 -14.680 -11.709 1.00 79.00 88 SER A C 1
ATOM 609 O O . SER A 1 88 ? 4.842 -15.041 -11.462 1.00 79.00 88 SER A O 1
ATOM 611 N N . GLY A 1 89 ? 2.927 -15.313 -12.607 1.00 74.69 89 GLY A N 1
ATOM 612 C CA . GLY A 1 89 ? 3.315 -16.551 -13.301 1.00 74.69 89 GLY A CA 1
ATOM 613 C C . GLY A 1 89 ? 3.243 -16.475 -14.831 1.00 74.69 89 GLY A C 1
ATOM 614 O O . GLY A 1 89 ? 3.306 -15.405 -15.430 1.00 74.69 89 GLY A O 1
ATOM 615 N N . ALA A 1 90 ? 3.064 -17.624 -15.490 1.00 70.62 90 ALA A N 1
ATOM 616 C CA . ALA A 1 90 ? 3.046 -17.719 -16.958 1.00 70.62 90 ALA A CA 1
ATOM 617 C C . ALA A 1 90 ? 1.862 -16.995 -17.637 1.00 70.62 90 ALA A C 1
ATOM 619 O O . ALA A 1 90 ? 1.917 -16.701 -18.824 1.00 70.62 90 ALA A O 1
ATOM 620 N N . ARG A 1 91 ? 0.789 -16.693 -16.895 1.00 74.50 91 ARG A N 1
ATOM 621 C CA . ARG A 1 91 ? -0.412 -15.984 -17.384 1.00 74.50 91 ARG A CA 1
ATOM 622 C C . ARG A 1 91 ? -0.385 -14.473 -17.108 1.00 74.50 91 ARG A C 1
ATOM 624 O O . ARG A 1 91 ? -1.435 -13.862 -16.937 1.00 74.50 91 ARG A O 1
ATOM 631 N N . ARG A 1 92 ? 0.807 -13.881 -17.008 1.00 86.12 92 ARG A N 1
ATOM 632 C CA . ARG A 1 92 ? 0.972 -12.437 -16.796 1.00 86.12 92 ARG A CA 1
ATOM 633 C C . ARG A 1 92 ? 0.345 -11.634 -17.931 1.00 86.12 92 ARG A C 1
ATOM 635 O O . ARG A 1 92 ? 0.453 -12.004 -19.097 1.00 86.12 92 ARG A O 1
ATOM 642 N N . VAL A 1 93 ? -0.268 -10.511 -17.571 1.00 90.94 93 VAL A N 1
ATOM 643 C CA . VAL A 1 93 ? -0.781 -9.520 -18.521 1.00 90.94 93 VAL A CA 1
ATOM 644 C C . VAL A 1 93 ? 0.070 -8.266 -18.413 1.00 90.94 93 VAL A C 1
ATOM 646 O O . VAL A 1 93 ? 0.180 -7.689 -17.332 1.00 90.94 93 VAL A O 1
ATOM 649 N N . THR A 1 94 ? 0.652 -7.823 -19.523 1.00 93.88 94 THR A N 1
ATOM 650 C CA . THR A 1 94 ? 1.375 -6.549 -19.578 1.00 93.88 94 THR A CA 1
ATOM 651 C C . THR A 1 94 ? 0.386 -5.390 -19.565 1.00 93.88 94 THR A C 1
ATOM 653 O O . THR A 1 94 ? -0.481 -5.295 -20.431 1.00 93.88 94 THR A O 1
ATOM 656 N N . LEU A 1 95 ? 0.517 -4.509 -18.574 1.00 94.75 95 LEU A N 1
ATOM 657 C CA . LEU A 1 95 ? -0.299 -3.305 -18.420 1.00 94.75 95 LEU A CA 1
ATOM 658 C C . LEU A 1 95 ? 0.368 -2.078 -19.050 1.00 94.75 95 LEU A C 1
ATOM 660 O O . LEU A 1 95 ? -0.319 -1.227 -19.608 1.00 94.75 95 LEU A O 1
ATOM 664 N N . ALA A 1 96 ? 1.697 -1.988 -18.960 1.00 97.06 96 ALA A N 1
ATOM 665 C CA . ALA A 1 96 ? 2.484 -0.916 -19.558 1.00 97.06 96 ALA A CA 1
ATOM 666 C C . ALA A 1 96 ? 3.881 -1.429 -19.914 1.00 97.06 96 ALA A C 1
ATOM 668 O O . ALA A 1 96 ? 4.520 -2.075 -19.089 1.00 97.06 96 ALA A O 1
ATOM 669 N N . THR A 1 97 ? 4.362 -1.130 -21.117 1.00 97.56 97 THR A N 1
ATOM 670 C CA . THR A 1 97 ? 5.752 -1.401 -21.506 1.00 97.56 97 THR A CA 1
ATOM 671 C C . THR A 1 97 ? 6.649 -0.217 -21.165 1.00 97.56 97 THR A C 1
ATOM 673 O O . THR A 1 97 ? 6.172 0.915 -21.043 1.00 97.56 97 THR A O 1
ATOM 676 N N . ASP A 1 98 ? 7.953 -0.456 -21.086 1.00 96.19 98 ASP A N 1
ATOM 677 C CA . ASP A 1 98 ? 8.988 0.579 -20.977 1.00 96.19 98 ASP A CA 1
ATOM 678 C C . ASP A 1 98 ? 8.844 1.690 -22.040 1.00 96.19 98 ASP A C 1
ATOM 680 O O . ASP A 1 98 ? 8.972 2.876 -21.735 1.00 96.19 98 ASP A O 1
ATOM 684 N N . ARG A 1 99 ? 8.465 1.334 -23.274 1.00 96.88 99 ARG A N 1
ATOM 685 C CA . ARG A 1 99 ? 8.195 2.270 -24.374 1.00 96.88 99 ARG A CA 1
ATOM 686 C C . ARG A 1 99 ? 7.037 3.214 -24.070 1.00 96.88 99 ARG A C 1
ATOM 688 O O . ARG A 1 99 ? 7.139 4.402 -24.354 1.00 96.88 99 ARG A O 1
ATOM 695 N N . VAL A 1 100 ? 5.935 2.689 -23.537 1.00 97.19 100 VAL A N 1
ATOM 696 C CA . VAL A 1 100 ? 4.748 3.491 -23.201 1.00 97.19 100 VAL A CA 1
ATOM 697 C C . VAL A 1 100 ? 5.003 4.336 -21.950 1.00 97.19 100 VAL A C 1
ATOM 699 O O . VAL A 1 100 ? 4.515 5.461 -21.851 1.00 97.19 100 VAL A O 1
ATOM 702 N N . LEU A 1 101 ? 5.796 3.824 -21.006 1.00 97.25 101 LEU A N 1
ATOM 703 C CA . LEU A 1 101 ? 6.241 4.574 -19.829 1.00 97.25 101 LEU A CA 1
ATOM 704 C C . LEU A 1 101 ? 7.296 5.637 -20.171 1.00 97.25 101 LEU A C 1
ATOM 706 O O . LEU A 1 101 ? 7.439 6.607 -19.430 1.00 97.25 101 LEU A O 1
ATOM 710 N N . GLY A 1 102 ? 8.012 5.469 -21.284 1.00 96.44 102 GLY A N 1
ATOM 711 C CA . GLY A 1 102 ? 9.108 6.340 -21.703 1.00 96.44 102 GLY A CA 1
ATOM 712 C C . GLY A 1 102 ? 10.390 6.148 -20.885 1.00 96.44 102 GLY A C 1
ATOM 713 O O . GLY A 1 102 ? 11.210 7.060 -20.826 1.00 96.44 102 GLY A O 1
ATOM 714 N N . THR A 1 103 ? 10.553 5.002 -20.219 1.00 94.88 103 THR A N 1
ATOM 715 C CA . THR A 1 103 ? 11.691 4.697 -19.339 1.00 94.88 103 THR A CA 1
ATOM 716 C C . THR A 1 103 ? 11.854 3.189 -19.161 1.00 94.88 103 THR A C 1
ATOM 718 O O . THR A 1 103 ? 10.863 2.465 -19.083 1.00 94.88 103 THR A O 1
ATOM 721 N N . THR A 1 104 ? 13.096 2.724 -19.048 1.00 93.50 104 THR A N 1
ATOM 722 C CA . THR A 1 104 ? 13.440 1.338 -18.682 1.00 93.50 104 THR A CA 1
ATOM 723 C C . THR A 1 104 ? 13.578 1.142 -17.174 1.00 93.50 104 THR A C 1
ATOM 725 O O . THR A 1 104 ? 13.588 0.011 -16.697 1.00 93.50 104 THR A O 1
ATOM 728 N N . ASP A 1 105 ? 13.646 2.239 -16.418 1.00 91.69 105 ASP A N 1
ATOM 729 C CA . ASP A 1 105 ? 13.998 2.246 -14.994 1.00 91.69 105 ASP A CA 1
ATOM 730 C C . ASP A 1 105 ? 12.757 2.464 -14.111 1.00 91.69 105 ASP A C 1
ATOM 732 O O . ASP A 1 105 ? 12.828 3.016 -13.006 1.00 91.69 105 ASP A O 1
ATOM 736 N N . ALA A 1 106 ? 11.589 2.074 -14.629 1.00 95.62 106 ALA A N 1
ATOM 737 C CA . ALA A 1 106 ? 10.338 2.124 -13.892 1.00 95.62 106 ALA A CA 1
ATOM 738 C C . ALA A 1 106 ? 10.388 1.181 -12.680 1.00 95.62 106 ALA A C 1
ATOM 740 O O . ALA A 1 106 ? 10.879 0.055 -12.759 1.00 95.62 106 ALA A O 1
ATOM 741 N N . ARG A 1 107 ? 9.851 1.641 -11.549 1.00 95.75 107 ARG A N 1
ATOM 742 C CA . ARG A 1 107 ? 9.791 0.879 -10.297 1.00 95.75 107 ARG A CA 1
ATOM 743 C C . ARG A 1 107 ? 8.502 1.150 -9.538 1.00 95.75 107 ARG A C 1
ATOM 745 O O . ARG A 1 107 ? 7.844 2.167 -9.766 1.00 95.75 107 ARG A O 1
ATOM 752 N N . SER A 1 108 ? 8.201 0.283 -8.577 1.00 95.88 108 SER A N 1
ATOM 753 C CA . SER A 1 108 ? 7.093 0.446 -7.628 1.00 95.88 108 SER A CA 1
ATOM 754 C C . SER A 1 108 ? 5.753 0.754 -8.308 1.00 95.88 108 SER A C 1
ATOM 756 O O . SER A 1 108 ? 5.174 1.819 -8.079 1.00 95.88 108 SER A O 1
ATOM 758 N N . PRO A 1 109 ? 5.263 -0.134 -9.188 1.00 96.69 109 PRO A N 1
ATOM 759 C CA . PRO A 1 109 ? 4.025 0.101 -9.891 1.00 96.69 109 PRO A CA 1
ATOM 760 C C . PRO A 1 109 ? 2.824 -0.022 -8.958 1.00 96.69 109 PRO A C 1
ATOM 762 O O . PRO A 1 109 ? 2.774 -0.856 -8.052 1.00 96.69 109 PRO A O 1
ATOM 765 N N . SER A 1 110 ? 1.818 0.791 -9.236 1.00 95.56 110 SER A N 1
ATOM 766 C CA . SER A 1 110 ? 0.500 0.726 -8.621 1.00 95.56 110 SER A CA 1
ATOM 767 C C . SER A 1 110 ? -0.556 0.871 -9.703 1.00 95.56 110 SER A C 1
ATOM 769 O O . SER A 1 110 ? -0.308 1.437 -10.769 1.00 95.56 110 SER A O 1
ATOM 771 N N . LEU A 1 111 ? -1.743 0.350 -9.438 1.00 94.00 111 LEU A N 1
ATOM 772 C CA . LEU A 1 111 ? -2.868 0.438 -10.346 1.00 94.00 111 LEU A CA 1
ATOM 773 C C . LEU A 1 111 ? -4.040 1.074 -9.602 1.00 94.00 111 LEU A C 1
ATOM 775 O O . LEU A 1 111 ? -4.451 0.567 -8.560 1.00 94.00 111 LEU A O 1
ATOM 779 N N . GLY A 1 112 ? -4.544 2.183 -10.140 1.00 91.88 112 GLY A N 1
ATOM 780 C CA . GLY A 1 112 ? -5.727 2.857 -9.614 1.00 91.88 112 GLY A CA 1
ATOM 781 C C . GLY A 1 112 ? -7.024 2.144 -9.993 1.00 91.88 112 GLY A C 1
ATOM 782 O O . GLY A 1 112 ? -7.061 1.357 -10.944 1.00 91.88 112 GLY A O 1
ATOM 783 N N . ALA A 1 113 ? -8.107 2.475 -9.288 1.00 86.56 113 ALA A N 1
ATOM 784 C CA . ALA A 1 113 ? -9.445 1.936 -9.551 1.00 86.56 113 ALA A CA 1
ATOM 785 C C . ALA A 1 113 ? -9.968 2.276 -10.966 1.00 86.56 113 ALA A C 1
ATOM 787 O O . ALA A 1 113 ? -10.728 1.518 -11.565 1.00 86.56 113 ALA A O 1
ATOM 788 N N . ASP A 1 114 ? -9.494 3.377 -11.561 1.00 86.12 114 ASP A N 1
ATOM 789 C CA . ASP A 1 114 ? -9.766 3.767 -12.954 1.00 86.12 114 ASP A CA 1
ATOM 790 C C . ASP A 1 114 ? -8.970 2.944 -13.994 1.00 86.12 114 ASP A C 1
ATOM 792 O O . ASP A 1 114 ? -9.105 3.133 -15.208 1.00 86.12 114 ASP A O 1
ATOM 796 N N . GLY A 1 115 ? -8.125 2.020 -13.534 1.00 90.12 115 GLY A N 1
ATOM 797 C CA . GLY A 1 115 ? -7.220 1.229 -14.354 1.00 90.12 115 GLY A CA 1
ATOM 798 C C . GLY A 1 115 ? -5.991 1.996 -14.842 1.00 90.12 115 GLY A C 1
ATOM 799 O O . GLY A 1 115 ? -5.281 1.481 -15.709 1.00 90.12 115 GLY A O 1
ATOM 800 N N . ALA A 1 116 ? -5.730 3.205 -14.334 1.00 95.06 116 ALA A N 1
ATOM 801 C CA . ALA A 1 116 ? -4.494 3.915 -14.622 1.00 95.06 116 ALA A CA 1
ATOM 802 C C . ALA A 1 116 ? -3.312 3.248 -13.911 1.00 95.06 116 ALA A C 1
ATOM 804 O O . ALA A 1 116 ? -3.378 2.906 -12.729 1.00 95.06 116 ALA A O 1
ATOM 805 N N . VAL A 1 117 ? -2.213 3.093 -14.642 1.00 97.38 117 VAL A N 1
ATOM 806 C CA . VAL A 1 117 ? -0.944 2.611 -14.100 1.00 97.38 117 VAL A CA 1
ATOM 807 C C . VAL A 1 117 ? -0.158 3.800 -13.566 1.00 97.38 117 VAL A C 1
ATOM 809 O O . VAL A 1 117 ? 0.028 4.798 -14.262 1.00 97.38 117 VAL A O 1
ATOM 812 N N . TYR A 1 118 ? 0.338 3.666 -12.346 1.00 97.94 118 TYR A N 1
ATOM 813 C CA . TYR A 1 118 ? 1.294 4.568 -11.724 1.00 97.94 118 TYR A CA 1
ATOM 814 C C . TYR A 1 118 ? 2.625 3.841 -11.586 1.00 97.94 118 TYR A C 1
ATOM 816 O O . TYR A 1 118 ? 2.641 2.667 -11.233 1.00 97.94 118 TYR A O 1
ATOM 824 N N . ALA A 1 119 ? 3.734 4.522 -11.843 1.00 97.56 119 ALA A N 1
ATOM 825 C CA . ALA A 1 119 ? 5.072 3.975 -11.630 1.00 97.56 119 ALA A CA 1
ATOM 826 C C . ALA A 1 119 ? 6.051 5.108 -11.327 1.00 97.56 119 ALA A C 1
ATOM 828 O O . ALA A 1 119 ? 5.849 6.244 -11.758 1.00 97.56 119 ALA A O 1
ATOM 829 N N . LEU A 1 120 ? 7.119 4.815 -10.596 1.00 96.44 120 LEU A N 1
ATOM 830 C CA . LEU A 1 120 ? 8.186 5.779 -10.361 1.00 96.44 120 LEU A CA 1
ATOM 831 C C . LEU A 1 120 ? 9.280 5.628 -11.410 1.00 96.44 120 LEU A C 1
ATOM 833 O O . LEU A 1 120 ? 9.686 4.515 -11.719 1.00 96.44 120 LEU A O 1
ATOM 837 N N . SER A 1 121 ? 9.815 6.749 -11.879 1.00 93.38 121 SER A N 1
ATOM 838 C CA . SER A 1 121 ? 11.030 6.814 -12.691 1.00 93.38 121 SER A CA 1
ATOM 839 C C . SER A 1 121 ? 11.924 7.899 -12.117 1.00 93.38 121 SER A C 1
ATO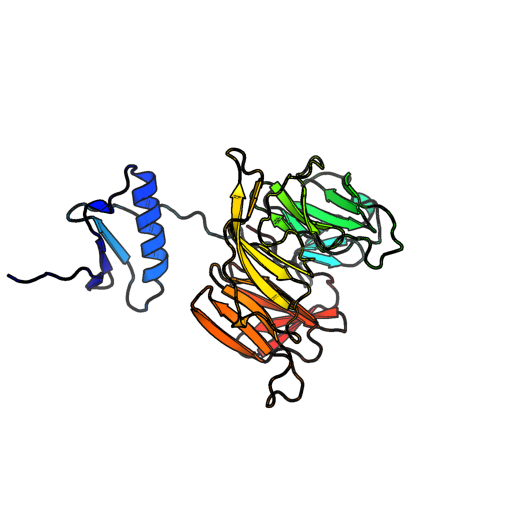M 841 O O . SER A 1 121 ? 11.520 9.061 -12.066 1.00 93.38 121 SER A O 1
ATOM 843 N N . ALA A 1 122 ? 13.105 7.528 -11.615 1.00 87.75 122 ALA A N 1
ATOM 844 C CA . ALA A 1 122 ? 13.948 8.419 -10.811 1.00 87.75 122 ALA A CA 1
ATOM 845 C C . ALA A 1 122 ? 13.122 9.137 -9.712 1.00 87.75 122 ALA A C 1
ATOM 847 O O . ALA A 1 122 ? 12.481 8.460 -8.898 1.00 87.75 122 ALA A O 1
ATOM 848 N N . SER A 1 123 ? 13.099 10.472 -9.721 1.00 89.44 123 SER A N 1
ATOM 849 C CA . SER A 1 123 ? 12.357 11.331 -8.783 1.00 89.44 123 SER A CA 1
ATOM 850 C C . SER A 1 123 ? 10.983 11.777 -9.301 1.00 89.44 123 SER A C 1
ATOM 852 O O . SER A 1 123 ? 10.448 12.793 -8.861 1.00 89.44 123 SER A O 1
ATOM 854 N N . SER A 1 124 ? 10.416 11.060 -10.276 1.00 93.88 124 SER A N 1
ATOM 855 C CA . SER A 1 124 ? 9.130 11.378 -10.900 1.00 93.88 124 SER A CA 1
ATOM 856 C C . SER A 1 124 ? 8.106 10.259 -10.730 1.00 93.88 124 SER A C 1
ATOM 858 O O . SER A 1 124 ? 8.433 9.080 -10.845 1.00 93.88 124 SER A O 1
ATOM 860 N N . LEU A 1 125 ? 6.851 10.643 -10.503 1.00 97.12 125 LEU A N 1
ATOM 861 C CA . LEU A 1 125 ? 5.686 9.770 -10.590 1.00 97.12 125 LEU A CA 1
ATOM 862 C C . LEU A 1 125 ? 5.091 9.880 -11.993 1.00 97.12 125 LEU A C 1
ATOM 864 O O . LEU A 1 125 ? 4.618 10.945 -12.405 1.00 97.12 125 LEU A O 1
ATOM 868 N N . LEU A 1 126 ? 5.101 8.761 -12.702 1.00 97.88 126 LEU A N 1
ATOM 869 C CA . LEU A 1 126 ? 4.446 8.581 -13.984 1.00 97.88 126 LEU A CA 1
ATOM 870 C C . LEU A 1 126 ? 3.007 8.121 -13.765 1.00 97.88 126 LEU A C 1
ATOM 872 O O . LEU A 1 126 ? 2.735 7.318 -12.872 1.00 97.88 126 LEU A O 1
ATOM 876 N N . ARG A 1 127 ? 2.103 8.589 -14.623 1.00 98.19 127 ARG A N 1
ATOM 877 C CA . ARG A 1 127 ? 0.746 8.063 -14.762 1.00 98.19 127 ARG A CA 1
ATOM 878 C C . ARG A 1 127 ? 0.467 7.739 -16.220 1.00 98.19 127 ARG A C 1
ATOM 880 O O . ARG A 1 127 ? 0.604 8.596 -17.090 1.00 98.19 127 ARG A O 1
ATOM 887 N N . LEU A 1 128 ? 0.010 6.522 -16.467 1.00 98.19 128 LEU A N 1
ATOM 888 C CA . LEU A 1 128 ? -0.501 6.059 -17.746 1.00 98.19 128 LEU A CA 1
ATOM 889 C C . LEU A 1 128 ? -2.000 5.765 -17.597 1.00 98.19 128 LEU A C 1
ATOM 891 O O . LEU A 1 128 ? -2.360 4.765 -16.973 1.00 98.19 128 LEU A O 1
ATOM 895 N N . PRO A 1 129 ? -2.893 6.602 -18.150 1.00 96.44 129 PRO A N 1
ATOM 896 C CA . PRO A 1 129 ? -4.318 6.293 -18.169 1.00 96.44 129 PRO A CA 1
ATOM 897 C C . PRO A 1 129 ? -4.593 5.025 -18.987 1.00 96.44 129 PRO A C 1
ATOM 899 O O . PRO A 1 129 ? -3.910 4.748 -19.977 1.00 96.44 129 PRO A O 1
ATOM 902 N N . ARG A 1 130 ? -5.628 4.269 -18.609 1.00 92.12 130 ARG A N 1
ATOM 903 C CA . ARG A 1 130 ? -5.999 3.025 -19.294 1.00 92.12 130 ARG A CA 1
ATOM 904 C C . ARG A 1 130 ? -6.198 3.250 -20.799 1.00 92.12 130 ARG A C 1
ATOM 906 O O . ARG A 1 130 ? -6.944 4.134 -21.211 1.00 92.12 130 ARG A O 1
ATOM 913 N N . GLY A 1 131 ? -5.544 2.422 -21.615 1.00 90.00 131 GLY A N 1
ATOM 914 C CA . GLY A 1 131 ? -5.651 2.452 -23.080 1.00 90.00 131 GLY A CA 1
ATOM 915 C C . GLY A 1 131 ? -4.806 3.523 -23.780 1.00 90.00 131 GLY A C 1
ATOM 916 O O . GLY A 1 131 ? -4.780 3.557 -25.010 1.00 90.00 131 GLY A O 1
ATOM 917 N N . GLN A 1 132 ? -4.094 4.372 -23.037 1.00 94.44 132 GLN A N 1
ATOM 918 C CA . GLN A 1 132 ? -3.194 5.366 -23.620 1.00 94.44 132 GLN A CA 1
ATOM 919 C C . GLN A 1 132 ? -1.856 4.750 -24.043 1.00 94.44 132 GLN A C 1
ATOM 921 O O . GLN A 1 132 ? -1.476 3.673 -23.592 1.00 94.44 132 GLN A O 1
ATOM 926 N N . GLN A 1 133 ? -1.147 5.454 -24.928 1.00 94.81 133 GLN A N 1
ATOM 927 C CA . GLN A 1 133 ? 0.124 5.005 -25.518 1.00 94.81 133 GLN A CA 1
ATOM 928 C C . GLN A 1 133 ? 1.346 5.786 -25.011 1.00 94.81 133 GLN A C 1
ATOM 930 O O . GLN A 1 133 ? 2.459 5.544 -25.467 1.00 94.81 133 GLN A O 1
ATOM 935 N N . SER A 1 134 ? 1.150 6.714 -24.072 1.00 96.81 134 SER A N 1
ATOM 936 C CA . SER A 1 134 ? 2.231 7.452 -23.419 1.00 96.81 134 SER A CA 1
ATOM 937 C C . SER A 1 134 ? 1.845 7.791 -21.988 1.00 96.81 134 SER A C 1
ATOM 939 O O . SER A 1 134 ? 0.740 8.279 -21.735 1.00 96.81 134 SER A O 1
ATOM 941 N N . ALA A 1 135 ? 2.768 7.572 -21.058 1.00 97.69 135 ALA A N 1
ATOM 942 C CA . ALA A 1 135 ? 2.653 8.071 -19.699 1.00 97.69 135 ALA A CA 1
ATOM 943 C C . ALA A 1 135 ? 2.917 9.584 -19.648 1.00 97.69 135 ALA A C 1
ATOM 945 O O . ALA A 1 135 ? 3.549 10.164 -20.532 1.00 97.69 135 ALA A O 1
ATOM 946 N N . SER A 1 136 ? 2.423 10.227 -18.595 1.00 97.31 136 SER A N 1
ATOM 947 C CA . SER A 1 136 ? 2.716 11.619 -18.249 1.00 97.31 136 SER A CA 1
ATOM 948 C C . SER A 1 136 ? 3.346 11.685 -16.863 1.00 97.31 136 SER A C 1
ATOM 950 O O . SER A 1 136 ? 2.978 10.916 -15.976 1.00 97.31 136 SER A O 1
ATOM 952 N N . VAL A 1 137 ? 4.268 12.624 -16.653 1.00 97.12 137 VAL A N 1
ATOM 953 C CA . VAL A 1 137 ? 4.782 12.940 -15.314 1.00 97.12 137 VAL A CA 1
ATOM 954 C C . VAL A 1 137 ? 3.731 13.775 -14.586 1.00 97.12 137 VAL A C 1
ATOM 956 O O . VAL A 1 137 ? 3.401 14.869 -15.035 1.00 97.12 137 VAL A O 1
ATOM 959 N N . ILE A 1 138 ? 3.211 13.271 -13.466 1.00 97.38 138 ILE A N 1
ATOM 960 C CA . ILE A 1 138 ? 2.209 13.979 -12.644 1.00 97.38 138 ILE A CA 1
ATOM 961 C C . ILE A 1 138 ? 2.798 14.538 -11.345 1.00 97.38 138 ILE A C 1
ATOM 963 O O . ILE A 1 138 ? 2.193 15.382 -10.692 1.00 97.38 138 ILE A O 1
ATOM 967 N N . LEU A 1 139 ? 3.993 14.097 -10.959 1.00 95.75 139 LEU A N 1
ATOM 968 C CA . LEU A 1 139 ? 4.726 14.641 -9.822 1.00 95.75 139 LEU A CA 1
ATOM 969 C C . LEU A 1 139 ? 6.223 14.490 -10.064 1.00 95.75 139 LEU A C 1
ATOM 971 O O . LEU A 1 139 ? 6.657 13.444 -10.533 1.00 95.75 139 LEU A O 1
ATOM 975 N N . SER A 1 140 ? 7.007 15.497 -9.690 1.00 92.00 140 SER A N 1
ATOM 976 C CA . SER A 1 140 ? 8.465 15.407 -9.624 1.00 92.00 140 SER A CA 1
ATOM 977 C C . SER A 1 140 ? 8.980 16.117 -8.368 1.00 92.00 140 SER A C 1
ATOM 979 O O . SER A 1 140 ? 8.367 17.095 -7.917 1.00 92.00 140 SER A O 1
ATOM 981 N N . VAL A 1 141 ? 10.066 15.604 -7.790 1.00 85.75 141 VAL A N 1
ATOM 982 C CA . VAL A 1 141 ? 10.821 16.227 -6.688 1.00 85.75 141 VAL A CA 1
ATOM 983 C C . VAL A 1 141 ? 12.273 16.447 -7.119 1.00 85.75 141 VAL A C 1
ATOM 985 O O . VAL A 1 141 ? 12.811 15.690 -7.928 1.00 85.75 141 VAL A O 1
ATOM 988 N N . GLY A 1 142 ? 12.877 17.540 -6.649 1.00 66.50 142 GLY A N 1
ATOM 989 C CA . GLY A 1 142 ? 14.208 17.978 -7.072 1.00 66.50 142 GLY A CA 1
ATOM 990 C C . GLY A 1 142 ? 15.338 17.248 -6.341 1.00 66.50 142 GLY A C 1
ATOM 991 O O . GLY A 1 142 ? 15.214 16.941 -5.166 1.00 66.50 142 GLY A O 1
ATOM 992 N N . ASP A 1 143 ? 16.439 17.037 -7.063 1.00 54.12 143 ASP A N 1
ATOM 993 C CA . ASP A 1 143 ? 17.705 16.402 -6.660 1.00 54.12 143 ASP A CA 1
ATOM 994 C C . ASP A 1 143 ? 17.683 14.863 -6.425 1.00 54.12 143 ASP A C 1
ATOM 996 O O . ASP A 1 143 ? 17.320 14.373 -5.354 1.00 54.12 143 ASP A O 1
ATOM 1000 N N . PRO A 1 144 ? 18.129 14.064 -7.418 1.00 49.75 144 PRO A N 1
ATOM 1001 C CA . PRO A 1 144 ? 18.294 12.611 -7.307 1.00 49.75 144 PRO A CA 1
ATOM 1002 C C . PRO A 1 144 ? 19.383 12.157 -6.318 1.00 49.75 144 PRO A C 1
ATOM 1004 O O . PRO A 1 144 ? 19.498 10.958 -6.071 1.00 49.75 144 PRO A O 1
ATOM 1007 N N . SER A 1 145 ? 20.215 13.064 -5.785 1.00 47.25 145 SER A N 1
ATOM 1008 C CA . SER A 1 145 ? 21.362 12.703 -4.936 1.00 47.25 145 SER A CA 1
ATOM 1009 C C . SER A 1 145 ? 20.987 12.312 -3.497 1.00 47.25 145 SER A C 1
ATOM 1011 O O . SER A 1 145 ? 21.787 11.687 -2.797 1.00 47.25 145 SER A O 1
ATOM 1013 N N . ALA A 1 146 ? 19.750 12.579 -3.063 1.00 50.00 146 ALA A N 1
ATOM 1014 C CA . ALA A 1 146 ? 19.212 12.139 -1.776 1.00 50.00 146 ALA A CA 1
ATOM 1015 C C . ALA A 1 146 ? 18.637 10.707 -1.851 1.00 50.00 146 ALA A C 1
ATOM 1017 O O . ALA A 1 146 ? 17.429 10.496 -1.733 1.00 50.00 146 ALA A O 1
ATOM 1018 N N . GLY A 1 147 ? 19.483 9.691 -2.050 1.00 53.09 147 GLY A N 1
ATOM 1019 C CA . GLY A 1 147 ? 19.043 8.286 -2.021 1.00 53.09 147 GLY A CA 1
ATOM 1020 C C . GLY A 1 147 ? 17.923 7.990 -3.028 1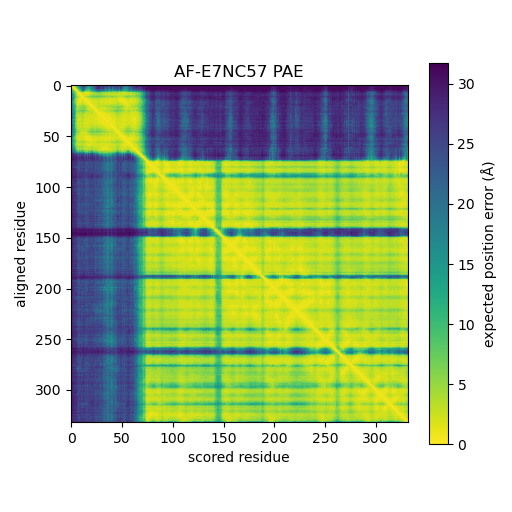.00 53.09 147 GLY A C 1
ATOM 1021 O O . GLY A 1 147 ? 18.013 8.431 -4.160 1.00 53.09 147 GLY A O 1
ATOM 1022 N N . ALA A 1 148 ? 16.881 7.234 -2.656 1.00 49.91 148 ALA A N 1
ATOM 1023 C CA . ALA A 1 148 ? 15.809 6.746 -3.545 1.00 49.91 148 ALA A CA 1
ATOM 1024 C C . ALA A 1 148 ? 14.890 7.835 -4.171 1.00 49.91 148 ALA A C 1
ATOM 1026 O O . ALA A 1 148 ? 13.666 7.723 -4.117 1.00 49.91 148 ALA A O 1
ATOM 1027 N N . GLY A 1 149 ? 15.453 8.885 -4.777 1.00 57.06 149 GLY A N 1
ATOM 1028 C CA . GLY A 1 149 ? 14.768 9.875 -5.610 1.00 57.06 149 GLY A CA 1
ATOM 1029 C C . GLY A 1 149 ? 13.659 10.647 -4.902 1.00 57.06 149 GLY A C 1
ATOM 1030 O O . GLY A 1 149 ? 12.692 11.037 -5.548 1.00 57.06 149 GLY A O 1
ATOM 1031 N N . GLY A 1 150 ? 13.728 10.782 -3.575 1.00 77.31 150 GLY A N 1
ATOM 1032 C CA . GLY A 1 150 ? 12.729 11.460 -2.743 1.00 77.31 150 GLY A CA 1
ATOM 1033 C C . GLY A 1 150 ? 11.321 10.842 -2.735 1.00 77.31 150 GLY A C 1
ATOM 1034 O O . GLY A 1 150 ? 10.561 11.137 -1.819 1.00 77.31 150 GLY A O 1
ATOM 1035 N N . LEU A 1 151 ? 10.950 9.979 -3.686 1.00 90.88 151 LEU A N 1
ATOM 1036 C CA . LEU A 1 151 ? 9.611 9.402 -3.814 1.00 90.88 151 LEU A CA 1
ATOM 1037 C C . LEU A 1 151 ? 9.563 7.940 -3.353 1.00 90.88 151 LEU A C 1
ATOM 1039 O O . LEU A 1 151 ? 10.294 7.084 -3.855 1.00 90.88 151 LEU A O 1
ATOM 1043 N N . GLY A 1 152 ? 8.651 7.653 -2.424 1.00 91.94 152 GLY A N 1
ATOM 1044 C CA . GLY A 1 152 ? 8.247 6.303 -2.037 1.00 91.94 152 GLY A CA 1
ATOM 1045 C C . GLY A 1 152 ? 7.189 5.719 -2.976 1.00 91.94 152 GLY A C 1
ATOM 1046 O O . GLY A 1 152 ? 6.556 6.453 -3.736 1.00 91.94 152 GLY A O 1
ATOM 1047 N N . ALA A 1 153 ? 6.993 4.398 -2.903 1.00 94.06 153 ALA A N 1
ATOM 1048 C CA . ALA A 1 153 ? 6.037 3.667 -3.734 1.00 94.06 153 ALA A CA 1
ATOM 1049 C C . ALA A 1 153 ? 4.624 4.297 -3.684 1.00 94.06 153 ALA A C 1
ATOM 1051 O O . ALA A 1 153 ? 4.132 4.577 -2.584 1.00 94.06 153 ALA A O 1
ATOM 1052 N N . PRO A 1 154 ? 3.981 4.539 -4.842 1.00 96.44 154 PRO A N 1
ATOM 1053 C CA . PRO A 1 154 ? 2.642 5.098 -4.904 1.00 96.44 154 PRO A CA 1
ATOM 1054 C C . PRO A 1 154 ? 1.560 4.058 -4.603 1.00 96.44 154 PRO A C 1
ATOM 1056 O O . PRO A 1 154 ? 1.743 2.861 -4.823 1.00 96.44 154 PRO A O 1
ATOM 1059 N N . LEU A 1 155 ? 0.394 4.540 -4.182 1.00 96.12 155 LEU A N 1
ATOM 1060 C CA . LEU A 1 155 ? -0.837 3.768 -4.086 1.00 96.12 155 LEU A CA 1
ATOM 1061 C C . LEU A 1 155 ? -1.998 4.586 -4.657 1.00 96.12 155 LEU A C 1
ATOM 1063 O O . LEU A 1 155 ? -2.325 5.650 -4.130 1.00 96.12 155 LEU A O 1
ATOM 1067 N N . GLY A 1 156 ? -2.587 4.113 -5.757 1.00 95.12 156 GLY A N 1
ATOM 1068 C CA . GLY A 1 156 ? -3.792 4.710 -6.335 1.00 95.12 156 GLY A CA 1
ATOM 1069 C C . GLY A 1 156 ? -5.020 4.374 -5.494 1.00 95.12 156 GLY A C 1
ATOM 1070 O O . GLY A 1 156 ? -5.311 3.199 -5.293 1.00 95.12 156 GLY A O 1
ATOM 1071 N N . ASP A 1 157 ? -5.719 5.393 -5.003 1.00 93.50 157 ASP A N 1
ATOM 1072 C CA . ASP A 1 157 ? -6.943 5.253 -4.219 1.00 93.50 157 ASP A CA 1
ATOM 1073 C C . ASP A 1 157 ? -8.204 5.209 -5.096 1.00 93.50 157 ASP A C 1
ATOM 1075 O O . ASP A 1 157 ? -8.184 5.558 -6.282 1.00 93.50 157 ASP A O 1
ATOM 1079 N N . ARG A 1 158 ? -9.329 4.791 -4.503 1.00 91.31 158 ARG A N 1
ATOM 1080 C CA . ARG A 1 158 ? -10.613 4.673 -5.218 1.00 91.31 158 ARG A CA 1
ATOM 1081 C C . ARG A 1 158 ? -11.191 6.007 -5.706 1.00 91.31 158 ARG A C 1
ATOM 1083 O O . ARG A 1 158 ? -12.113 6.024 -6.513 1.00 91.31 158 ARG A O 1
ATOM 1090 N N . HIS A 1 159 ? -10.672 7.125 -5.199 1.00 91.56 159 HIS A N 1
ATOM 1091 C CA . HIS A 1 159 ? -11.134 8.483 -5.496 1.00 91.56 159 HIS A CA 1
ATOM 1092 C C . HIS A 1 159 ? -10.283 9.162 -6.580 1.00 91.56 159 HIS A C 1
ATOM 1094 O O . HIS A 1 159 ? -10.425 10.361 -6.820 1.00 91.56 159 HIS A O 1
ATOM 1100 N N . GLY A 1 160 ? -9.386 8.419 -7.239 1.00 92.44 160 GLY A N 1
ATOM 1101 C CA . GLY A 1 160 ? -8.549 8.923 -8.330 1.00 92.44 160 GLY A CA 1
ATOM 1102 C C . GLY A 1 160 ? -7.312 9.704 -7.873 1.00 92.44 160 GLY A C 1
ATOM 1103 O O . GLY A 1 160 ? -6.704 10.421 -8.678 1.00 92.44 160 GLY A O 1
ATOM 1104 N N . TRP A 1 161 ? -6.923 9.574 -6.602 1.00 97.25 161 TRP A N 1
ATOM 1105 C CA . TRP A 1 161 ? -5.707 10.167 -6.049 1.00 97.25 161 TRP A CA 1
ATOM 1106 C C . TRP A 1 161 ? -4.620 9.111 -5.866 1.00 97.25 161 TRP A C 1
ATOM 1108 O O . TRP A 1 161 ? -4.858 8.033 -5.334 1.00 97.25 161 TRP A O 1
ATO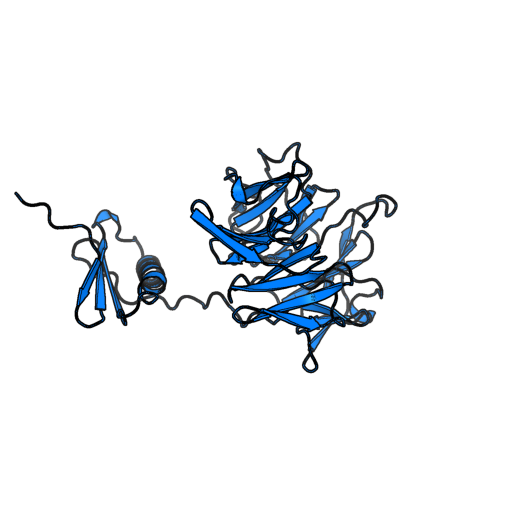M 1118 N N . ALA A 1 162 ? -3.392 9.437 -6.259 1.00 97.62 162 ALA A N 1
ATOM 1119 C CA . ALA A 1 162 ? -2.216 8.655 -5.913 1.00 97.62 162 ALA A CA 1
ATOM 1120 C C . ALA A 1 162 ? -1.602 9.194 -4.620 1.00 97.62 162 ALA A C 1
ATOM 1122 O O . ALA A 1 162 ? -1.213 10.363 -4.546 1.00 97.62 162 ALA A O 1
ATOM 1123 N N . TRP A 1 163 ? -1.499 8.332 -3.615 1.00 98.06 163 TRP A N 1
ATOM 1124 C CA . TRP A 1 163 ? -0.801 8.601 -2.363 1.00 98.06 163 TRP A CA 1
ATOM 1125 C C . TRP A 1 163 ? 0.630 8.101 -2.446 1.00 98.06 163 TRP A C 1
ATOM 1127 O O . TRP A 1 163 ? 0.873 7.029 -2.988 1.00 98.06 163 TRP A O 1
ATOM 1137 N N . LEU A 1 164 ? 1.577 8.857 -1.902 1.00 96.56 164 LEU A N 1
ATOM 1138 C CA . LEU A 1 164 ? 2.977 8.460 -1.797 1.00 96.56 164 LEU A CA 1
ATOM 1139 C C . LEU A 1 164 ? 3.709 9.270 -0.728 1.00 96.56 164 LEU A C 1
ATOM 1141 O O . LEU A 1 164 ? 3.201 10.264 -0.207 1.00 96.56 164 LEU A O 1
ATOM 1145 N N . LEU A 1 165 ? 4.935 8.856 -0.422 1.00 94.00 165 LEU A N 1
ATOM 1146 C CA . LEU A 1 165 ? 5.857 9.673 0.361 1.00 94.00 165 LEU A CA 1
ATOM 1147 C C . LEU A 1 165 ? 6.707 10.504 -0.592 1.00 94.00 165 LEU A C 1
ATOM 1149 O O . LEU A 1 165 ? 7.350 9.937 -1.465 1.00 94.00 165 LEU A O 1
ATOM 1153 N N . ALA A 1 166 ? 6.730 11.819 -0.412 1.00 91.00 166 ALA A N 1
ATOM 1154 C CA . ALA A 1 166 ? 7.653 12.724 -1.082 1.00 91.00 166 ALA A CA 1
ATOM 1155 C C . ALA A 1 166 ? 8.548 13.365 -0.018 1.00 91.00 166 ALA A C 1
ATOM 1157 O O . ALA A 1 166 ? 8.052 14.029 0.888 1.00 91.00 166 ALA A O 1
ATOM 1158 N N . GLU A 1 167 ? 9.849 13.092 -0.077 1.00 86.00 167 GLU A N 1
ATOM 1159 C CA . GLU A 1 167 ? 10.864 13.544 0.883 1.00 86.00 167 GLU A CA 1
ATOM 1160 C C . GLU A 1 167 ? 10.484 13.184 2.334 1.00 86.00 167 GLU A C 1
ATOM 1162 O O . GLU A 1 167 ? 10.616 13.973 3.267 1.00 86.00 167 GLU A O 1
ATOM 1167 N N . GLY A 1 168 ? 9.932 11.977 2.523 1.00 86.19 168 GLY A N 1
ATOM 1168 C CA . GLY A 1 168 ? 9.453 11.493 3.824 1.00 86.19 168 GLY A CA 1
ATOM 1169 C C . GLY A 1 168 ? 8.136 12.122 4.299 1.00 86.19 168 GLY A C 1
ATOM 1170 O O . GLY A 1 168 ? 7.725 11.889 5.435 1.00 86.19 168 GLY A O 1
ATOM 1171 N N . ARG A 1 169 ? 7.452 12.906 3.457 1.00 89.94 169 ARG 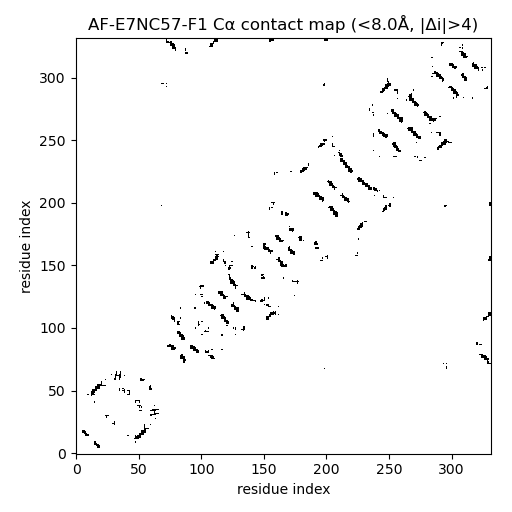A N 1
ATOM 1172 C CA . ARG A 1 169 ? 6.158 13.532 3.761 1.00 89.94 169 ARG A CA 1
ATOM 1173 C C . ARG A 1 169 ? 5.032 12.860 2.991 1.00 89.94 169 ARG A C 1
ATOM 1175 O O . ARG A 1 169 ? 5.133 12.640 1.785 1.00 89.94 169 ARG A O 1
ATOM 1182 N N . LEU A 1 170 ? 3.931 12.580 3.681 1.00 94.19 170 LEU A N 1
ATOM 1183 C CA . LEU A 1 170 ? 2.729 12.050 3.048 1.00 94.19 170 LEU A CA 1
ATOM 1184 C C . LEU A 1 170 ? 2.169 13.066 2.042 1.00 94.19 170 LEU A C 1
ATOM 1186 O O . LEU A 1 170 ? 1.900 14.213 2.396 1.00 94.19 170 LEU A O 1
ATOM 1190 N N . THR A 1 171 ? 2.016 12.635 0.795 1.00 95.56 171 THR A N 1
ATOM 1191 C CA . THR A 1 171 ? 1.574 13.453 -0.336 1.00 95.56 171 THR A CA 1
ATOM 1192 C C . THR A 1 171 ? 0.465 12.721 -1.080 1.00 95.56 171 THR A C 1
ATOM 1194 O O . THR A 1 171 ? 0.550 11.512 -1.278 1.00 95.56 171 THR A O 1
ATOM 1197 N N . ALA A 1 172 ? -0.551 13.460 -1.523 1.00 97.69 172 ALA A N 1
ATOM 1198 C CA . ALA A 1 172 ? -1.568 12.966 -2.444 1.00 97.69 172 ALA A CA 1
ATOM 1199 C C . ALA A 1 172 ? -1.611 13.859 -3.689 1.00 97.69 172 ALA A C 1
ATOM 1201 O O . ALA A 1 172 ? -1.593 15.090 -3.581 1.00 97.69 172 ALA A O 1
ATOM 1202 N N . VAL A 1 173 ? -1.654 13.243 -4.869 1.00 98.19 173 VAL A N 1
ATOM 1203 C CA . VAL A 1 173 ? -1.684 13.924 -6.169 1.00 98.19 173 VAL A CA 1
ATOM 1204 C C . VAL A 1 173 ? -2.733 13.283 -7.076 1.00 98.19 173 VAL A C 1
ATOM 1206 O O . VAL A 1 173 ? -2.870 12.063 -7.095 1.00 98.19 173 VAL A O 1
ATOM 1209 N N . ASN A 1 174 ? -3.505 14.083 -7.806 1.00 96.69 174 ASN A N 1
ATOM 1210 C CA . ASN A 1 174 ? -4.518 13.559 -8.725 1.00 96.69 174 ASN A CA 1
ATOM 1211 C C . ASN A 1 174 ? -3.942 13.290 -10.128 1.00 96.69 174 ASN A C 1
ATOM 1213 O O . ASN A 1 174 ? -2.774 13.555 -10.422 1.00 96.69 174 ASN A O 1
ATOM 1217 N N . GLY A 1 175 ? -4.788 12.787 -11.030 1.00 94.12 175 GLY A N 1
ATOM 1218 C CA . GLY A 1 175 ? -4.392 12.452 -12.398 1.00 94.12 175 GLY A CA 1
ATOM 1219 C C . GLY A 1 175 ? -3.898 13.619 -13.266 1.00 94.12 175 GLY A C 1
ATOM 1220 O O . GLY A 1 175 ? -3.270 13.347 -14.287 1.00 94.12 175 GLY A O 1
ATOM 1221 N N . SER A 1 176 ? -4.147 14.880 -12.883 1.00 94.69 176 SER A N 1
ATOM 1222 C CA . SER A 1 176 ? -3.624 16.073 -13.569 1.00 94.69 176 SER A CA 1
ATOM 1223 C C . SER A 1 176 ? -2.338 16.625 -12.943 1.00 94.69 176 SER A C 1
ATOM 1225 O O . SER A 1 176 ? -1.806 17.624 -13.420 1.00 94.69 176 SER A O 1
ATOM 1227 N N . GLY A 1 177 ? -1.828 15.991 -11.883 1.00 96.31 177 GLY A N 1
ATOM 1228 C CA . GLY A 1 177 ? -0.636 16.435 -11.161 1.00 96.31 177 GLY A CA 1
ATOM 1229 C C . GLY A 1 177 ? -0.895 17.488 -10.082 1.00 96.31 177 GLY A C 1
ATOM 1230 O O . GLY A 1 177 ? 0.042 18.020 -9.483 1.00 96.31 177 GLY A O 1
ATOM 1231 N N . GLN A 1 178 ? -2.160 17.787 -9.778 1.00 96.69 178 GLN A N 1
ATOM 1232 C CA . GLN A 1 178 ? -2.504 18.693 -8.690 1.00 96.69 178 GLN A CA 1
ATOM 1233 C C . GLN A 1 178 ? -2.295 18.005 -7.339 1.00 96.69 178 GLN A C 1
ATOM 1235 O O . GLN A 1 178 ? -2.851 16.938 -7.076 1.00 96.69 178 GLN A O 1
ATOM 1240 N N . ARG A 1 179 ? -1.533 18.652 -6.451 1.00 96.69 179 ARG A N 1
ATOM 1241 C CA . ARG A 1 179 ? -1.322 18.187 -5.074 1.00 96.69 179 ARG A CA 1
ATOM 1242 C C . ARG A 1 179 ? -2.493 18.576 -4.166 1.00 96.69 179 ARG A C 1
ATOM 1244 O O . ARG A 1 179 ? -3.048 19.677 -4.251 1.00 96.69 179 ARG A O 1
ATOM 1251 N N . ALA A 1 180 ? -2.854 17.678 -3.260 1.00 97.00 180 ALA A N 1
ATOM 1252 C CA . ALA A 1 180 ? -3.737 17.992 -2.149 1.00 97.00 180 ALA A CA 1
ATOM 1253 C C . ALA A 1 180 ? -2.997 18.812 -1.081 1.00 97.00 180 ALA A C 1
ATOM 1255 O O . ALA A 1 180 ? -1.821 18.569 -0.806 1.00 97.00 180 ALA A O 1
ATOM 1256 N N . THR A 1 181 ? -3.697 19.763 -0.462 1.00 95.69 181 THR A N 1
ATOM 1257 C CA . THR A 1 181 ? -3.226 20.419 0.764 1.00 95.69 181 THR A CA 1
ATOM 1258 C C . THR A 1 181 ? -3.799 19.633 1.931 1.00 95.69 181 THR A C 1
ATOM 1260 O O . THR A 1 181 ? -5.018 19.548 2.048 1.00 95.69 181 THR A O 1
ATOM 1263 N N . LEU A 1 182 ? -2.933 19.028 2.746 1.00 95.38 182 LEU A N 1
ATOM 1264 C CA . LEU A 1 182 ? -3.339 18.123 3.819 1.00 95.38 182 LEU A CA 1
ATOM 1265 C C . LEU A 1 182 ? -3.119 18.757 5.194 1.00 95.38 182 LEU A C 1
ATOM 1267 O O . LEU A 1 182 ? -1.994 19.113 5.550 1.00 95.38 182 LEU A O 1
ATOM 1271 N N . GLU A 1 183 ? -4.174 18.818 5.997 1.00 95.38 183 GLU A N 1
ATOM 1272 C CA . GLU A 1 183 ? -4.095 19.095 7.426 1.00 95.38 183 GLU A CA 1
ATOM 1273 C C . GLU A 1 183 ? -3.688 17.822 8.172 1.00 95.38 183 GLU A C 1
ATOM 1275 O O . GLU A 1 183 ? -4.440 16.848 8.245 1.00 95.38 183 GLU A O 1
ATOM 1280 N N . LEU A 1 184 ? -2.473 17.816 8.729 1.00 93.62 184 LEU A N 1
ATOM 1281 C CA . LEU A 1 184 ? -1.891 16.645 9.393 1.00 93.62 184 LEU A CA 1
ATOM 1282 C C . LEU A 1 184 ? -1.446 16.965 10.837 1.00 93.62 184 LEU A C 1
ATOM 1284 O O . LEU A 1 184 ? -0.244 16.947 11.122 1.00 93.62 184 LEU A O 1
ATOM 1288 N N . PRO A 1 185 ? -2.370 17.272 11.772 1.00 89.19 185 PRO A N 1
ATOM 1289 C CA . PRO A 1 185 ? -2.040 17.839 13.087 1.00 89.19 185 PRO A CA 1
ATOM 1290 C C . PRO A 1 185 ? -1.036 17.015 13.904 1.00 89.19 185 PRO A C 1
ATOM 1292 O O . PRO A 1 185 ? -0.171 17.566 14.577 1.00 89.19 185 PRO A O 1
ATOM 1295 N N . TRP A 1 186 ? -1.113 15.689 13.811 1.00 91.50 186 TRP A N 1
ATOM 1296 C CA . TRP A 1 186 ? -0.276 14.757 14.571 1.00 91.50 186 TRP A CA 1
ATOM 1297 C C . TRP A 1 186 ? 0.958 14.251 13.795 1.00 91.50 186 TRP A C 1
ATOM 1299 O O . TRP A 1 186 ? 1.756 13.488 14.345 1.00 91.50 186 TRP A O 1
ATOM 1309 N N . LEU A 1 187 ? 1.149 14.695 12.543 1.00 88.50 187 LEU A N 1
ATOM 1310 C CA . LEU A 1 187 ? 2.321 14.384 11.706 1.00 88.50 187 LEU A CA 1
ATOM 1311 C C . LEU A 1 187 ? 3.203 15.603 11.403 1.00 88.50 187 LEU A C 1
ATOM 1313 O O . LEU A 1 187 ? 4.201 15.446 10.706 1.00 88.50 187 LEU A O 1
ATOM 1317 N N . GLN A 1 188 ? 2.889 16.800 11.918 1.00 67.38 188 GLN A N 1
ATOM 1318 C CA . GLN A 1 188 ? 3.558 18.049 11.511 1.00 67.38 188 GLN A CA 1
ATOM 1319 C C . GLN A 1 188 ? 5.098 18.017 11.602 1.00 67.38 188 GLN A C 1
ATOM 1321 O O . GLN A 1 188 ? 5.760 18.650 10.782 1.00 67.38 188 GLN A O 1
ATOM 1326 N N . ASN A 1 189 ? 5.655 17.215 12.519 1.00 61.03 189 ASN A N 1
ATOM 1327 C CA . ASN A 1 189 ? 7.099 17.051 12.737 1.00 61.03 189 ASN A CA 1
ATOM 1328 C C . ASN A 1 189 ? 7.609 15.613 12.512 1.00 61.03 189 ASN A C 1
ATOM 1330 O O . ASN A 1 189 ? 8.770 15.317 12.788 1.00 61.03 189 ASN A O 1
ATOM 1334 N N . GLY A 1 190 ? 6.745 14.695 12.069 1.00 61.81 190 GLY A N 1
ATOM 1335 C CA . GLY A 1 190 ? 7.080 13.282 11.915 1.00 61.81 190 GLY A CA 1
ATOM 1336 C C . GLY A 1 190 ? 7.338 12.935 10.459 1.00 61.81 190 GLY A C 1
ATOM 1337 O O . GLY A 1 190 ? 6.395 12.869 9.674 1.00 61.81 190 GLY A O 1
ATOM 1338 N N . ALA A 1 191 ? 8.593 12.656 10.105 1.00 81.44 191 ALA A N 1
ATOM 1339 C CA . ALA A 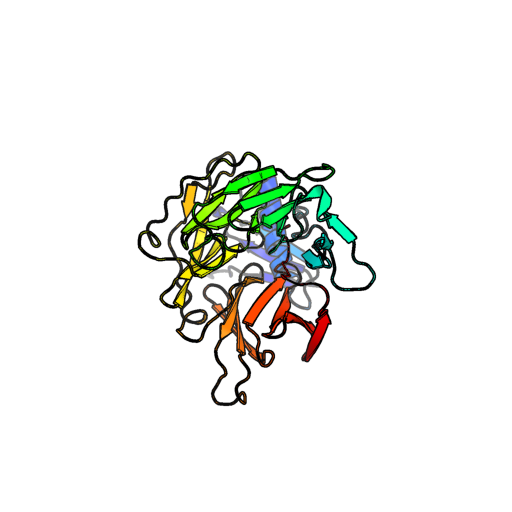1 191 ? 8.872 11.983 8.845 1.00 81.44 191 ALA A CA 1
ATOM 1340 C C . ALA A 1 191 ? 8.181 10.608 8.854 1.00 81.44 191 ALA A C 1
ATOM 1342 O O . ALA A 1 191 ? 8.246 9.846 9.825 1.00 81.44 191 ALA A O 1
ATOM 1343 N N . VAL A 1 192 ? 7.466 10.317 7.778 1.00 91.56 192 VAL A N 1
ATOM 1344 C CA . VAL A 1 192 ? 6.785 9.047 7.558 1.00 91.56 192 VAL A CA 1
ATOM 1345 C C . VAL A 1 192 ? 7.752 8.117 6.835 1.00 91.56 192 VAL A C 1
ATOM 1347 O O . VAL A 1 192 ? 8.435 8.524 5.901 1.00 91.56 192 VAL A O 1
ATOM 1350 N N . THR A 1 193 ? 7.817 6.860 7.271 1.00 91.38 193 THR A N 1
ATOM 1351 C CA . THR A 1 193 ? 8.677 5.830 6.660 1.00 91.38 193 THR A CA 1
ATOM 1352 C C . THR A 1 193 ? 7.897 4.785 5.878 1.00 91.38 193 THR A C 1
ATOM 1354 O O . THR A 1 193 ? 8.466 4.105 5.031 1.00 91.38 193 THR A O 1
ATOM 1357 N N . ALA A 1 194 ? 6.609 4.622 6.172 1.00 93.50 194 ALA A N 1
ATOM 1358 C CA . ALA A 1 194 ? 5.692 3.803 5.394 1.00 93.50 194 ALA A CA 1
ATOM 1359 C C . ALA A 1 194 ? 4.257 4.245 5.652 1.00 93.50 194 ALA A C 1
ATOM 1361 O O . ALA A 1 194 ? 3.941 4.775 6.719 1.00 93.50 194 ALA A O 1
ATOM 1362 N N . PHE A 1 195 ? 3.391 3.960 4.695 1.00 96.31 195 PHE A N 1
ATOM 1363 C CA . PHE A 1 195 ? 1.955 4.042 4.863 1.00 96.31 195 PHE A CA 1
ATOM 1364 C C . PHE A 1 195 ? 1.292 2.927 4.051 1.00 96.31 195 PHE A C 1
ATOM 1366 O O . PHE A 1 195 ? 1.920 2.364 3.157 1.00 96.31 195 PHE A O 1
ATOM 1373 N N . ASP A 1 196 ? 0.040 2.625 4.367 1.00 97.06 196 ASP A N 1
ATOM 1374 C CA . ASP A 1 196 ? -0.850 1.869 3.485 1.00 97.06 196 ASP A CA 1
ATOM 1375 C C . ASP A 1 196 ? -2.288 2.358 3.685 1.00 97.06 196 ASP A C 1
ATOM 1377 O O . ASP A 1 196 ? -2.632 2.913 4.738 1.00 97.06 196 ASP A O 1
ATOM 1381 N N . LEU A 1 197 ? -3.128 2.147 2.681 1.00 96.19 197 LEU A N 1
ATOM 1382 C CA . LEU A 1 197 ? -4.534 2.528 2.704 1.00 96.19 197 LEU A CA 1
ATOM 1383 C C . LEU A 1 197 ? -5.416 1.315 2.965 1.00 96.19 197 LEU A C 1
ATOM 1385 O O . LEU A 1 197 ? -5.133 0.196 2.530 1.00 96.19 197 LEU A O 1
ATOM 1389 N N . SER A 1 198 ? -6.500 1.557 3.691 1.00 93.44 198 SER A N 1
ATOM 1390 C CA . SER A 1 198 ? -7.549 0.567 3.851 1.00 93.44 198 SER A CA 1
ATOM 1391 C C . SER A 1 198 ? -8.206 0.264 2.506 1.00 93.44 198 SER A C 1
ATOM 1393 O O . SER A 1 198 ? -8.121 1.047 1.559 1.00 93.44 198 SER A O 1
ATOM 1395 N N . VAL A 1 199 ? -8.875 -0.884 2.422 1.00 88.56 199 VAL A N 1
ATOM 1396 C CA . VAL A 1 199 ? -9.546 -1.354 1.200 1.00 88.56 199 VAL A CA 1
ATOM 1397 C C . VAL A 1 199 ? -10.525 -0.325 0.635 1.00 88.56 199 VAL A C 1
ATOM 1399 O O . VAL A 1 199 ? -10.594 -0.128 -0.571 1.00 88.56 199 VAL A O 1
ATOM 1402 N N . GLU A 1 200 ? -11.213 0.407 1.505 1.00 87.19 200 GLU A N 1
ATOM 1403 C CA . GLU A 1 200 ? -12.145 1.460 1.129 1.00 87.19 200 GLU A CA 1
ATOM 1404 C C . GLU A 1 200 ? -11.486 2.828 0.902 1.00 87.19 200 GLU A C 1
ATOM 1406 O O . GLU A 1 200 ? -12.189 3.794 0.656 1.00 87.19 200 GLU A O 1
ATOM 1411 N N . SER A 1 201 ? -10.161 2.968 0.991 1.00 92.12 201 SER A N 1
ATOM 1412 C CA . SER A 1 201 ? -9.464 4.256 0.810 1.00 92.12 201 SER A CA 1
ATOM 1413 C C . SER A 1 201 ? -9.932 5.400 1.737 1.00 92.12 201 SER A C 1
ATOM 1415 O O . SER A 1 201 ? -9.721 6.575 1.418 1.00 92.12 201 SER A O 1
ATOM 1417 N N . GLU A 1 202 ? -10.555 5.074 2.875 1.00 93.94 202 GLU A N 1
ATOM 1418 C CA . GLU A 1 202 ? -11.023 6.050 3.880 1.00 93.94 202 GLU A CA 1
ATOM 1419 C C . GLU A 1 202 ? -10.190 6.046 5.158 1.00 93.94 202 GLU A C 1
ATOM 1421 O O . GLU A 1 202 ? -10.349 6.914 6.015 1.00 93.94 202 GLU A O 1
ATOM 1426 N N . ARG A 1 203 ? -9.284 5.082 5.316 1.00 97.12 203 ARG A N 1
ATOM 1427 C CA . ARG A 1 203 ? -8.348 5.038 6.434 1.00 97.12 203 ARG A CA 1
ATOM 1428 C C . ARG A 1 203 ? -6.939 4.847 5.922 1.00 97.12 203 ARG A C 1
ATOM 1430 O O . ARG A 1 203 ? -6.691 4.184 4.919 1.00 97.12 203 ARG A O 1
ATOM 1437 N N . ILE A 1 204 ? -6.005 5.408 6.668 1.00 97.94 204 ILE A N 1
ATOM 1438 C CA . ILE A 1 204 ? -4.581 5.279 6.417 1.00 97.94 204 ILE A CA 1
ATOM 1439 C C . ILE A 1 204 ? -3.904 4.719 7.656 1.00 97.94 204 ILE A C 1
ATOM 1441 O O . ILE A 1 204 ? -4.189 5.140 8.777 1.00 97.94 204 ILE A O 1
ATOM 1445 N N . ALA A 1 205 ? -3.001 3.770 7.448 1.00 97.62 205 ALA A N 1
ATOM 1446 C CA . ALA A 1 205 ? -2.028 3.367 8.445 1.00 97.62 205 ALA A CA 1
ATOM 1447 C C . ALA A 1 205 ? -0.711 4.064 8.112 1.00 97.62 205 ALA A C 1
ATOM 1449 O O . ALA A 1 205 ? -0.290 4.062 6.959 1.00 97.62 205 ALA A O 1
ATOM 1450 N N . VAL A 1 206 ? -0.054 4.653 9.106 1.00 96.56 206 VAL A N 1
ATOM 1451 C CA . VAL A 1 206 ? 1.196 5.401 8.941 1.00 96.56 206 VAL A CA 1
ATOM 1452 C C . VAL A 1 206 ? 2.215 4.893 9.948 1.00 96.56 206 VAL A C 1
ATOM 1454 O O . VAL A 1 206 ? 1.914 4.805 11.137 1.00 96.56 206 VAL A O 1
ATOM 1457 N N . ARG A 1 207 ? 3.440 4.615 9.493 1.00 94.94 207 ARG A N 1
ATOM 1458 C CA . ARG A 1 207 ? 4.602 4.380 10.358 1.00 94.94 207 ARG A CA 1
ATOM 1459 C C . ARG A 1 207 ? 5.527 5.588 10.322 1.00 94.94 207 ARG A C 1
ATOM 1461 O O . ARG A 1 207 ? 6.050 5.951 9.267 1.00 94.94 207 ARG A O 1
ATOM 1468 N N . ARG A 1 208 ? 5.771 6.183 11.485 1.00 92.00 208 ARG A N 1
ATOM 1469 C CA . ARG A 1 208 ? 6.696 7.311 11.665 1.00 92.00 208 ARG A CA 1
ATOM 1470 C C . ARG A 1 208 ? 8.151 6.840 11.756 1.00 92.00 208 ARG A C 1
ATOM 1472 O O . ARG A 1 208 ? 8.417 5.654 11.946 1.00 92.00 208 ARG A O 1
ATOM 1479 N N . THR A 1 209 ? 9.102 7.761 11.627 1.00 88.62 209 THR A N 1
ATOM 1480 C CA . THR A 1 209 ? 10.544 7.494 11.807 1.00 88.62 209 THR A CA 1
ATOM 1481 C C . THR A 1 209 ? 10.911 7.002 13.202 1.00 88.62 209 THR A C 1
ATOM 1483 O O . THR A 1 209 ? 11.873 6.256 13.340 1.00 88.62 209 THR A O 1
ATOM 1486 N N . ASP A 1 210 ? 10.129 7.355 14.222 1.00 88.38 210 ASP A N 1
ATOM 1487 C CA . ASP A 1 210 ? 10.294 6.844 15.589 1.00 88.38 210 ASP A CA 1
ATOM 1488 C C . ASP A 1 210 ? 9.756 5.411 15.786 1.00 88.38 210 ASP A C 1
ATOM 1490 O O . ASP A 1 210 ? 9.768 4.884 16.898 1.00 88.38 210 ASP A O 1
ATOM 1494 N N . GLY A 1 211 ? 9.273 4.769 14.715 1.00 89.88 211 GLY A N 1
ATOM 1495 C CA . GLY A 1 211 ? 8.765 3.400 14.731 1.00 89.88 211 GLY A CA 1
ATOM 1496 C C . GLY A 1 211 ? 7.351 3.254 15.293 1.00 89.88 211 GLY A C 1
ATOM 1497 O O . GLY A 1 211 ? 6.857 2.127 15.373 1.00 89.88 211 GLY A O 1
ATOM 1498 N N . ARG A 1 212 ? 6.678 4.349 15.673 1.00 92.75 212 ARG A N 1
ATOM 1499 C CA . ARG A 1 212 ? 5.263 4.302 16.058 1.00 92.75 212 ARG A CA 1
ATOM 1500 C C . ARG A 1 212 ? 4.376 4.181 14.828 1.00 92.75 212 ARG A C 1
ATOM 1502 O O . ARG A 1 212 ? 4.571 4.883 13.831 1.00 92.75 212 ARG A O 1
ATOM 1509 N N . VAL A 1 213 ? 3.383 3.309 14.936 1.00 95.44 213 VAL A N 1
ATOM 1510 C CA . VAL A 1 213 ? 2.337 3.109 13.937 1.00 95.44 213 VAL A CA 1
ATOM 1511 C C . VAL A 1 213 ? 1.037 3.693 14.464 1.00 95.44 213 VAL A C 1
ATOM 1513 O O . VAL A 1 213 ? 0.654 3.422 15.600 1.00 95.44 213 VAL A O 1
ATOM 1516 N N . ALA A 1 214 ? 0.347 4.456 13.627 1.00 95.94 214 ALA A N 1
ATOM 1517 C CA . ALA A 1 214 ? -0.982 4.970 13.914 1.00 95.94 214 ALA A CA 1
ATOM 1518 C C . ALA A 1 214 ? -1.910 4.755 12.718 1.00 95.94 214 ALA A C 1
ATOM 1520 O O . ALA A 1 214 ? -1.463 4.709 11.570 1.00 95.94 214 ALA A O 1
ATOM 1521 N N . VAL A 1 215 ? -3.203 4.638 13.000 1.00 97.62 215 VAL A N 1
ATOM 1522 C CA . VAL A 1 215 ? -4.272 4.622 12.002 1.00 97.62 215 VAL A CA 1
ATOM 1523 C C . VAL A 1 215 ? -5.102 5.889 12.153 1.00 97.62 215 VAL A C 1
ATOM 1525 O O . VAL A 1 215 ? -5.373 6.320 13.270 1.00 97.62 215 VAL A O 1
ATOM 1528 N N . ALA A 1 216 ? -5.525 6.482 11.043 1.00 97.44 216 ALA A N 1
ATOM 1529 C CA . ALA A 1 216 ? -6.438 7.618 11.044 1.00 97.44 216 ALA A CA 1
ATOM 1530 C C . ALA A 1 216 ? -7.436 7.516 9.890 1.00 97.44 216 ALA A C 1
ATOM 1532 O O . ALA A 1 216 ? -7.167 6.872 8.875 1.00 97.44 216 ALA A O 1
ATOM 1533 N N . VAL A 1 217 ? -8.578 8.182 10.047 1.00 96.88 217 VAL A N 1
ATOM 1534 C CA . VAL A 1 217 ? -9.522 8.426 8.951 1.00 96.88 217 VAL A CA 1
ATOM 1535 C C . VAL A 1 217 ? -8.953 9.505 8.033 1.00 96.88 217 VAL A C 1
ATOM 1537 O O . VAL A 1 217 ? -8.351 10.474 8.501 1.00 96.88 217 VAL A O 1
ATOM 1540 N N . ILE A 1 218 ? -9.149 9.340 6.732 1.00 98.19 218 ILE A N 1
ATOM 1541 C CA . ILE A 1 218 ? -8.842 10.342 5.718 1.00 98.19 218 ILE A CA 1
ATOM 1542 C C . ILE A 1 218 ? -10.040 11.280 5.622 1.00 98.19 218 ILE A C 1
ATOM 1544 O O . ILE A 1 218 ? -11.160 10.846 5.376 1.00 98.19 218 ILE A O 1
ATOM 1548 N N . ILE A 1 219 ? -9.807 12.571 5.829 1.00 97.88 219 ILE A N 1
ATOM 1549 C CA . ILE A 1 219 ? -10.838 13.595 5.668 1.00 97.88 219 ILE A CA 1
ATOM 1550 C C . ILE A 1 219 ? -10.804 14.046 4.214 1.00 97.88 219 ILE A C 1
ATOM 1552 O O . ILE A 1 219 ? -9.731 14.331 3.670 1.00 97.88 219 ILE A O 1
ATOM 1556 N N . ARG A 1 220 ? -11.975 14.097 3.584 1.00 97.56 220 ARG A N 1
ATOM 1557 C CA . ARG A 1 220 ? -12.147 14.525 2.197 1.00 97.56 220 ARG A CA 1
ATOM 1558 C C . ARG A 1 220 ? -13.193 15.623 2.103 1.00 97.56 220 ARG A C 1
ATOM 1560 O O . ARG A 1 220 ? -14.073 15.723 2.957 1.00 97.56 220 ARG A O 1
ATOM 1567 N N . ASP A 1 221 ? -13.088 16.442 1.066 1.00 94.69 221 ASP A N 1
ATOM 1568 C CA . ASP A 1 221 ? -14.171 17.339 0.678 1.00 94.69 221 ASP A CA 1
ATOM 1569 C C . ASP A 1 221 ? -15.274 16.592 -0.097 1.00 94.69 221 ASP A C 1
ATOM 1571 O O . ASP A 1 221 ? -15.185 15.394 -0.374 1.00 94.69 221 ASP A O 1
ATOM 1575 N N . GLN A 1 222 ? -16.323 17.323 -0.473 1.00 91.19 222 GLN A N 1
ATOM 1576 C CA . GLN A 1 222 ? -17.474 16.805 -1.221 1.00 91.19 222 GLN A CA 1
ATOM 1577 C C . GLN A 1 222 ? -17.141 16.231 -2.612 1.00 91.19 222 GLN A C 1
ATOM 1579 O O . GLN A 1 222 ? -17.988 15.576 -3.212 1.00 91.19 222 GLN A O 1
ATOM 1584 N N . TYR A 1 223 ? -15.939 16.479 -3.138 1.00 88.38 223 TYR A N 1
ATOM 1585 C CA . TYR A 1 223 ? -15.469 15.963 -4.425 1.00 88.38 223 TYR A CA 1
ATOM 1586 C C . TYR A 1 223 ? -14.486 14.795 -4.257 1.00 88.38 223 TYR A C 1
ATOM 1588 O O . TYR A 1 223 ? -13.837 14.389 -5.221 1.00 88.38 223 TYR A O 1
ATOM 1596 N N . GLY A 1 224 ? -14.335 14.270 -3.036 1.00 89.75 224 GLY A N 1
ATOM 1597 C CA . GLY A 1 224 ? -13.422 13.169 -2.733 1.00 89.75 224 GLY A CA 1
ATOM 1598 C C . GLY A 1 224 ? -11.950 13.585 -2.662 1.00 89.75 224 GLY A C 1
ATOM 1599 O O . GLY A 1 224 ? -11.078 12.723 -2.513 1.00 89.75 224 GLY A O 1
ATOM 1600 N N . ARG A 1 225 ? -11.633 14.888 -2.733 1.00 96.62 225 ARG A N 1
ATOM 1601 C CA . ARG A 1 225 ? -10.256 15.371 -2.569 1.00 96.62 225 ARG A CA 1
ATOM 1602 C C . ARG A 1 225 ? -9.851 15.243 -1.104 1.00 96.62 225 ARG A C 1
ATOM 1604 O O . ARG A 1 225 ? -10.562 15.762 -0.246 1.00 96.62 225 ARG A O 1
ATOM 1611 N N . PRO A 1 226 ? -8.702 14.621 -0.793 1.00 98.00 226 PRO A N 1
ATOM 1612 C CA . PRO A 1 226 ? -8.231 14.556 0.579 1.00 98.00 226 PRO A CA 1
ATOM 1613 C C . PRO A 1 226 ? -7.813 15.944 1.064 1.00 98.00 226 PRO A C 1
ATOM 1615 O O . PRO A 1 226 ? -7.086 16.666 0.380 1.00 98.00 226 PRO A O 1
ATOM 1618 N N . THR A 1 227 ? -8.286 16.310 2.249 1.00 97.94 227 THR A N 1
ATOM 1619 C CA . THR A 1 227 ? -8.026 17.600 2.901 1.00 97.94 227 THR A CA 1
ATOM 1620 C C . THR A 1 227 ? -7.224 17.445 4.186 1.00 97.94 227 THR A C 1
ATOM 1622 O O . THR A 1 227 ? -6.620 18.408 4.646 1.00 97.94 227 THR A O 1
ATOM 1625 N N . GLY A 1 228 ? -7.142 16.241 4.753 1.00 97.06 228 GLY A N 1
ATOM 1626 C CA . GLY A 1 228 ? -6.357 15.995 5.957 1.00 97.06 228 GLY A CA 1
ATOM 1627 C C . GLY A 1 228 ? -6.570 14.611 6.545 1.00 97.06 228 GLY A C 1
ATOM 1628 O O . GLY A 1 228 ? -7.182 13.741 5.924 1.00 97.06 228 GLY A O 1
ATOM 1629 N N . LEU A 1 229 ? -6.058 14.416 7.757 1.00 97.19 229 LEU A N 1
ATOM 1630 C CA . LEU A 1 229 ? -6.277 13.210 8.552 1.00 97.19 229 LEU A CA 1
ATOM 1631 C C . LEU A 1 229 ? -6.991 13.559 9.855 1.00 97.19 229 LEU A C 1
ATOM 1633 O O . LEU A 1 229 ? -6.658 14.543 10.517 1.00 97.19 229 LEU A O 1
ATOM 1637 N N . GLY A 1 230 ? -7.938 12.707 10.242 1.00 96.06 230 GLY A N 1
ATOM 1638 C CA . GLY A 1 230 ? -8.593 12.773 11.542 1.00 96.06 230 GLY A CA 1
ATOM 1639 C C . GLY A 1 230 ? -7.648 12.429 12.702 1.00 96.06 230 GLY A C 1
ATOM 1640 O O . GLY A 1 230 ? -6.442 12.227 12.503 1.00 96.06 230 GLY A O 1
ATOM 1641 N N . PRO A 1 231 ? -8.182 12.343 13.933 1.00 95.31 231 PRO A N 1
ATOM 1642 C CA . PRO A 1 231 ? -7.411 11.938 15.103 1.00 95.31 231 PRO A CA 1
ATOM 1643 C C . PRO A 1 231 ? -6.698 10.597 14.894 1.00 95.31 231 PRO A C 1
ATOM 1645 O O . PRO A 1 231 ? -7.258 9.663 14.317 1.00 95.31 231 PRO A O 1
ATOM 1648 N N . ALA A 1 232 ? -5.463 10.507 15.385 1.00 95.19 232 ALA A N 1
ATOM 1649 C CA . ALA A 1 232 ? -4.678 9.283 15.332 1.00 95.19 232 ALA A CA 1
ATOM 1650 C C . ALA A 1 232 ? -5.125 8.282 16.399 1.00 95.19 232 ALA A C 1
ATOM 1652 O O . ALA A 1 232 ? -5.185 8.603 17.587 1.00 95.19 232 ALA A O 1
ATOM 1653 N N . LEU A 1 233 ? -5.339 7.043 15.973 1.00 95.94 233 LEU A N 1
ATOM 1654 C CA . LEU A 1 233 ? -5.406 5.874 16.833 1.00 95.94 233 LEU A CA 1
ATOM 1655 C C . LEU A 1 233 ? -4.045 5.176 16.808 1.00 95.94 233 LEU A C 1
ATOM 1657 O O . LEU A 1 233 ? -3.672 4.544 15.819 1.00 95.94 233 LEU A O 1
ATOM 1661 N N . GLU A 1 234 ? -3.286 5.310 17.890 1.00 95.31 234 GLU A N 1
ATOM 1662 C CA . GLU A 1 234 ? -1.987 4.649 18.023 1.00 95.31 234 GLU A CA 1
ATOM 1663 C C . GLU A 1 234 ? -2.156 3.122 18.050 1.00 95.31 234 GLU A C 1
ATOM 1665 O O . GLU A 1 234 ? -3.087 2.584 18.653 1.00 95.31 234 GLU A O 1
ATOM 1670 N N . MET A 1 235 ? -1.210 2.416 17.429 1.00 95.75 235 MET A N 1
ATOM 1671 C CA . MET A 1 235 ? -1.173 0.958 17.324 1.00 95.75 235 MET A CA 1
ATOM 1672 C C . MET A 1 235 ? 0.096 0.420 18.008 1.00 95.75 235 MET A C 1
ATOM 1674 O O . MET A 1 235 ? 1.056 0.034 17.329 1.00 95.75 235 MET A O 1
ATOM 1678 N N . PRO A 1 236 ? 0.144 0.352 19.357 1.00 93.12 236 PRO A N 1
ATOM 1679 C CA . PRO A 1 236 ? 1.354 -0.031 20.088 1.00 93.12 236 PRO A CA 1
ATOM 1680 C C . PRO A 1 236 ? 1.887 -1.409 19.695 1.00 93.12 236 PRO A C 1
ATOM 1682 O O . PRO A 1 236 ? 3.092 -1.608 19.609 1.00 93.12 236 PRO A O 1
ATOM 1685 N N . ARG A 1 237 ? 0.993 -2.359 19.391 1.00 92.12 237 ARG A N 1
ATOM 1686 C CA . ARG A 1 237 ? 1.369 -3.727 18.999 1.00 92.12 237 ARG A CA 1
ATOM 1687 C C . ARG A 1 237 ? 1.941 -3.834 17.578 1.00 92.12 237 ARG A C 1
ATOM 1689 O O . ARG A 1 237 ? 2.590 -4.829 17.266 1.00 92.12 237 ARG A O 1
ATOM 1696 N N . ALA A 1 238 ? 1.711 -2.821 16.744 1.00 92.81 238 ALA A N 1
ATOM 1697 C CA . ALA A 1 238 ? 2.323 -2.674 15.425 1.00 92.81 238 ALA A CA 1
ATOM 1698 C C . ALA A 1 238 ? 3.603 -1.814 15.466 1.00 92.81 238 ALA A C 1
ATOM 1700 O O . ALA A 1 238 ? 4.268 -1.667 14.446 1.00 92.81 238 ALA A O 1
ATOM 1701 N N . SER A 1 239 ? 3.931 -1.236 16.627 1.00 91.88 239 SER A N 1
ATOM 1702 C CA . SER A 1 239 ? 5.045 -0.304 16.813 1.00 91.88 239 SER A CA 1
ATOM 1703 C C . SER A 1 239 ? 6.294 -1.001 17.365 1.00 91.88 239 SER A C 1
ATOM 1705 O O . SER A 1 239 ? 6.214 -2.066 17.978 1.00 91.88 239 SER A O 1
ATOM 1707 N N . GLY A 1 240 ? 7.455 -0.365 17.199 1.00 86.75 240 GLY A N 1
ATOM 1708 C CA . GLY A 1 240 ? 8.718 -0.780 17.821 1.00 86.75 240 GLY A CA 1
ATOM 1709 C C . GLY A 1 240 ? 9.909 -0.718 16.867 1.00 86.75 240 GLY A C 1
ATOM 1710 O O . GLY A 1 240 ? 9.755 -0.855 15.656 1.00 86.75 240 GLY A O 1
ATOM 1711 N N . SER A 1 241 ? 11.115 -0.547 17.413 1.00 77.12 241 SER A N 1
ATOM 1712 C CA . SER A 1 241 ? 12.356 -0.325 16.647 1.00 77.12 241 SER A CA 1
ATOM 1713 C C . SER A 1 241 ? 12.745 -1.473 15.705 1.00 77.12 241 SER A C 1
ATOM 1715 O O . SER A 1 241 ? 13.471 -1.255 14.742 1.00 77.12 241 SER A O 1
ATOM 1717 N N . GLY A 1 242 ? 12.248 -2.687 15.957 1.00 82.19 242 GLY A N 1
ATOM 1718 C CA . GLY A 1 242 ? 12.443 -3.857 15.097 1.00 82.19 242 GLY A CA 1
ATOM 1719 C C . GLY A 1 242 ? 11.306 -4.118 14.107 1.00 82.19 242 GLY A C 1
ATOM 1720 O O . GLY A 1 242 ? 11.320 -5.155 13.448 1.00 82.19 242 GLY A O 1
ATOM 1721 N N . THR A 1 243 ? 10.298 -3.242 14.035 1.00 89.19 243 THR A N 1
ATOM 1722 C CA . THR A 1 243 ? 9.165 -3.410 13.116 1.00 89.19 243 THR A CA 1
ATOM 1723 C C . THR A 1 243 ? 9.450 -2.763 11.761 1.00 89.19 243 THR A C 1
ATOM 1725 O O . THR A 1 243 ? 9.964 -1.649 11.670 1.00 89.19 243 THR A O 1
ATOM 1728 N N . ARG A 1 244 ? 9.127 -3.473 10.681 1.00 89.94 244 ARG A N 1
ATOM 1729 C CA . ARG A 1 244 ? 9.263 -3.020 9.292 1.00 89.94 244 ARG A CA 1
ATOM 1730 C C . ARG A 1 244 ? 8.109 -3.543 8.452 1.00 89.94 244 ARG A C 1
ATOM 1732 O O . ARG A 1 244 ? 7.386 -4.439 8.867 1.00 89.94 244 ARG A O 1
ATOM 1739 N N . GLY A 1 245 ? 7.932 -2.984 7.259 1.00 88.94 245 GLY A N 1
ATOM 1740 C CA . GLY A 1 245 ? 6.718 -3.222 6.477 1.00 88.94 245 GLY A CA 1
ATOM 1741 C C . GLY A 1 245 ? 5.465 -2.680 7.181 1.00 88.94 245 GLY A C 1
ATOM 1742 O O . GLY A 1 245 ? 5.435 -2.472 8.394 1.00 88.94 245 GLY A O 1
ATOM 1743 N N . LEU A 1 246 ? 4.462 -2.331 6.398 1.00 94.88 246 LEU A N 1
ATOM 1744 C CA . LEU A 1 246 ? 3.158 -1.923 6.897 1.00 94.88 246 LEU A CA 1
ATOM 1745 C C . LEU A 1 246 ? 2.188 -2.135 5.751 1.00 94.88 246 LEU A C 1
ATOM 1747 O O . LEU A 1 246 ? 2.401 -1.577 4.679 1.00 94.88 246 LEU A O 1
ATOM 1751 N N . SER A 1 247 ? 1.166 -2.947 5.971 1.00 95.25 247 SER A N 1
ATOM 1752 C CA . SER A 1 247 ? 0.110 -3.137 4.989 1.00 95.25 247 SER A CA 1
ATOM 1753 C C . SER A 1 247 ? -1.209 -3.396 5.698 1.00 95.25 247 SER A C 1
ATOM 1755 O O . SER A 1 247 ? -1.229 -4.042 6.740 1.00 95.25 247 SER A O 1
ATOM 1757 N N . TRP A 1 248 ? -2.314 -2.893 5.168 1.00 95.06 248 TRP A N 1
ATOM 1758 C CA . TRP A 1 248 ? -3.633 -3.391 5.532 1.00 95.06 248 TRP A CA 1
ATOM 1759 C C . TRP A 1 248 ? -3.759 -4.818 5.018 1.00 95.06 248 TRP A C 1
ATOM 1761 O O . TRP A 1 248 ? -3.588 -5.046 3.826 1.00 95.06 248 TRP A O 1
ATOM 1771 N N . CYS A 1 249 ? -4.035 -5.768 5.909 1.00 91.56 249 CYS A N 1
ATOM 1772 C CA . CYS A 1 249 ? -4.166 -7.187 5.567 1.00 91.56 249 CYS A CA 1
ATOM 1773 C C . CYS A 1 249 ? -5.604 -7.697 5.605 1.00 91.56 249 CYS A C 1
ATOM 1775 O O . CYS A 1 249 ? -5.872 -8.785 5.116 1.00 91.56 249 CYS A O 1
ATOM 1777 N N . ALA A 1 250 ? -6.510 -6.913 6.181 1.00 88.00 250 AL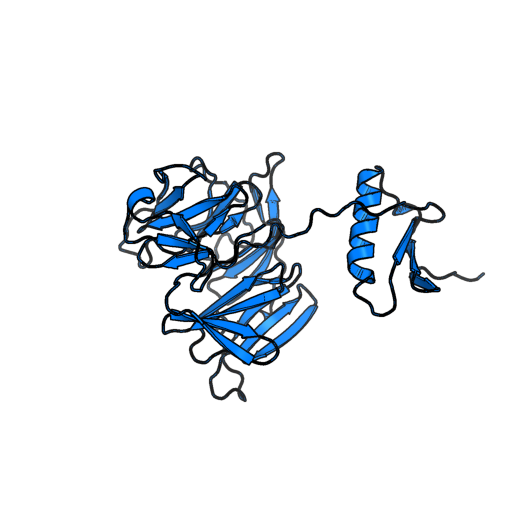A A N 1
ATOM 1778 C CA . ALA A 1 250 ? -7.947 -7.142 6.184 1.00 88.00 250 ALA A CA 1
ATOM 1779 C C . ALA A 1 250 ? -8.653 -5.782 6.336 1.00 88.00 250 ALA A C 1
ATOM 1781 O O . ALA A 1 250 ? -7.994 -4.795 6.692 1.00 88.00 250 ALA A O 1
ATOM 1782 N N . PRO A 1 251 ? -9.985 -5.694 6.168 1.00 85.62 251 PRO A N 1
ATOM 1783 C CA . PRO A 1 251 ? -10.711 -4.434 6.327 1.00 85.62 251 PRO A CA 1
ATOM 1784 C C . PRO A 1 251 ? -10.506 -3.763 7.694 1.00 85.62 251 PRO A C 1
ATOM 1786 O O . PRO A 1 251 ? -10.589 -2.547 7.807 1.00 85.62 251 PRO A O 1
ATOM 1789 N N . ASN A 1 252 ? -10.217 -4.506 8.761 1.00 89.00 252 ASN A N 1
ATOM 1790 C CA . ASN A 1 252 ? -10.016 -3.956 10.106 1.00 89.00 252 ASN A CA 1
ATOM 1791 C C . ASN A 1 252 ? -8.669 -4.339 10.734 1.00 89.00 252 ASN A C 1
ATOM 1793 O O . ASN A 1 252 ? -8.522 -4.233 11.953 1.00 89.00 252 ASN A O 1
ATOM 1797 N N . ALA A 1 253 ? -7.690 -4.767 9.933 1.00 93.06 253 ALA A N 1
ATOM 1798 C CA . ALA A 1 253 ? -6.393 -5.193 10.441 1.00 93.06 253 ALA A CA 1
ATOM 1799 C C . ALA A 1 253 ? -5.230 -4.706 9.576 1.00 93.06 253 ALA A C 1
ATOM 1801 O O . ALA A 1 253 ? -5.296 -4.685 8.346 1.00 93.06 253 ALA A O 1
ATOM 1802 N N . VAL A 1 254 ? -4.135 -4.370 10.252 1.00 96.12 254 VAL A N 1
ATOM 1803 C CA . VAL A 1 254 ? -2.843 -4.071 9.631 1.00 96.12 254 VAL A CA 1
ATOM 1804 C C . VAL A 1 254 ? -1.861 -5.183 9.959 1.00 96.12 254 VAL A C 1
ATOM 1806 O O . VAL A 1 254 ? -1.889 -5.740 11.055 1.00 96.12 254 VAL A O 1
ATOM 1809 N N . CYS A 1 255 ? -0.955 -5.478 9.039 1.00 95.38 255 CYS A N 1
ATOM 1810 C CA . CYS A 1 255 ? 0.163 -6.367 9.264 1.00 95.38 255 CYS A CA 1
ATOM 1811 C C . CYS A 1 255 ? 1.502 -5.634 9.217 1.00 95.38 255 CYS A C 1
ATOM 1813 O O . CYS A 1 255 ? 1.715 -4.716 8.417 1.00 95.38 255 CYS A O 1
ATOM 1815 N N . VAL A 1 256 ? 2.428 -6.092 10.054 1.00 95.94 256 VAL A N 1
ATOM 1816 C CA . VAL A 1 256 ? 3.826 -5.651 10.075 1.00 95.94 256 VAL A CA 1
ATOM 1817 C C . VAL A 1 256 ? 4.746 -6.862 10.166 1.00 95.94 256 VAL A C 1
ATOM 1819 O O . VAL A 1 256 ? 4.358 -7.918 10.670 1.00 95.94 256 VAL A O 1
ATOM 1822 N N . LEU A 1 257 ? 5.985 -6.695 9.719 1.00 94.50 257 LEU A N 1
ATOM 1823 C CA . LEU A 1 257 ? 7.073 -7.599 10.060 1.00 94.50 257 LEU A CA 1
ATOM 1824 C C . LEU A 1 257 ? 7.694 -7.122 11.366 1.00 94.50 257 LEU A C 1
ATOM 1826 O O . LEU A 1 257 ? 8.202 -6.006 11.435 1.00 94.50 257 LEU A O 1
ATOM 1830 N N . ALA A 1 258 ? 7.682 -7.956 12.392 1.00 92.12 258 ALA A N 1
ATOM 1831 C CA . ALA A 1 258 ? 8.436 -7.719 13.608 1.00 92.12 258 ALA A CA 1
ATOM 1832 C C . ALA A 1 258 ? 9.752 -8.501 13.574 1.00 92.12 258 ALA A C 1
ATOM 1834 O O . ALA A 1 258 ? 9.852 -9.562 12.952 1.00 92.12 258 ALA A O 1
ATOM 1835 N N . ALA A 1 259 ? 10.767 -7.969 14.255 1.00 85.12 259 ALA A N 1
ATOM 1836 C CA . ALA A 1 259 ? 12.002 -8.694 14.511 1.00 85.12 259 ALA A CA 1
ATOM 1837 C C . ALA A 1 259 ? 11.704 -10.075 15.113 1.00 85.12 259 ALA A C 1
ATOM 1839 O O . ALA A 1 259 ? 10.694 -10.262 15.794 1.00 85.12 259 ALA A O 1
ATOM 1840 N N . ALA A 1 260 ? 12.589 -11.030 14.833 1.00 77.44 260 ALA A N 1
ATOM 1841 C CA . ALA A 1 260 ? 12.439 -12.400 15.293 1.00 77.44 260 ALA A CA 1
ATOM 1842 C C . ALA A 1 260 ? 12.221 -12.452 16.809 1.00 77.44 260 ALA A C 1
ATOM 1844 O O . ALA A 1 260 ? 12.992 -11.859 17.569 1.00 77.44 260 ALA A O 1
ATOM 1845 N N . GLY A 1 261 ? 11.191 -13.181 17.238 1.00 66.25 261 GLY A N 1
ATOM 1846 C CA . GLY A 1 261 ? 11.040 -13.557 18.636 1.00 66.25 261 GLY A CA 1
ATOM 1847 C C . GLY A 1 261 ? 12.226 -14.405 19.105 1.00 66.25 261 GLY A C 1
ATOM 1848 O O . GLY A 1 261 ? 12.946 -15.009 18.302 1.00 66.25 261 GLY A O 1
ATOM 1849 N N . THR A 1 262 ? 12.420 -14.485 20.419 1.00 60.03 262 THR A N 1
ATOM 1850 C CA . THR A 1 262 ? 13.518 -15.237 21.056 1.00 60.03 262 THR A CA 1
ATOM 1851 C C . THR A 1 262 ? 13.534 -16.727 20.698 1.00 60.03 262 THR A C 1
ATOM 1853 O O . THR A 1 262 ? 14.583 -17.358 20.766 1.00 60.03 262 THR A O 1
ATOM 1856 N N . GLU A 1 263 ? 12.397 -17.281 20.275 1.00 61.53 263 GLU A N 1
ATOM 1857 C CA . GLU A 1 263 ? 12.221 -18.700 19.934 1.00 61.53 263 GLU A CA 1
ATOM 1858 C C . GLU A 1 263 ? 12.332 -18.987 18.420 1.00 61.53 263 GLU A C 1
ATOM 1860 O O . GLU A 1 263 ? 12.449 -20.137 18.008 1.00 61.53 263 GLU A O 1
ATOM 1865 N N . GLY A 1 264 ? 12.336 -17.952 17.568 1.00 60.34 264 GLY A N 1
ATOM 1866 C CA . GLY A 1 264 ? 12.161 -18.070 16.112 1.00 60.34 264 GLY A CA 1
ATOM 1867 C C . GLY A 1 264 ? 13.434 -18.283 15.287 1.00 60.34 264 GLY A C 1
ATOM 1868 O O . GLY A 1 264 ? 13.405 -18.099 14.070 1.00 60.34 264 GLY A O 1
ATOM 1869 N N . GLY A 1 265 ? 14.577 -18.592 15.910 1.00 68.31 265 GLY A N 1
ATOM 1870 C CA . GLY A 1 265 ? 15.837 -18.852 15.192 1.00 68.31 265 GLY A CA 1
ATOM 1871 C C . GLY A 1 265 ? 16.277 -17.723 14.242 1.00 68.31 265 GLY A C 1
ATOM 1872 O O . GLY A 1 265 ? 16.870 -17.992 13.195 1.00 68.31 265 GLY A O 1
ATOM 1873 N N . GLY A 1 266 ? 15.932 -16.469 14.562 1.00 80.44 266 GLY A N 1
ATOM 1874 C CA . GLY A 1 266 ? 16.239 -15.288 13.746 1.00 80.44 266 GLY A CA 1
ATOM 1875 C C . GLY A 1 266 ? 15.271 -15.011 12.584 1.00 80.44 266 GLY A C 1
ATOM 1876 O O . GLY A 1 266 ? 15.502 -14.075 11.820 1.00 80.44 266 GLY A O 1
ATOM 1877 N N . VAL A 1 267 ? 14.188 -15.782 12.433 1.00 88.94 267 VAL A N 1
ATOM 1878 C CA . VAL A 1 267 ? 13.145 -15.533 11.424 1.00 88.94 267 VAL A CA 1
ATOM 1879 C C . VAL A 1 267 ? 12.163 -14.466 11.933 1.00 88.94 267 VAL A C 1
ATOM 1881 O O . VAL A 1 267 ? 11.645 -14.617 13.039 1.00 88.94 267 VAL A O 1
ATOM 1884 N N . PRO A 1 268 ? 11.891 -13.392 11.164 1.00 91.44 268 PRO A N 1
ATOM 1885 C CA . PRO A 1 268 ? 10.944 -12.358 11.568 1.00 91.44 268 PRO A CA 1
ATOM 1886 C C . PRO A 1 268 ? 9.516 -12.900 11.682 1.00 91.44 268 PRO A C 1
ATOM 1888 O O . PRO A 1 268 ? 9.118 -13.833 10.982 1.00 91.44 268 PRO A O 1
ATOM 1891 N N . GLU A 1 269 ? 8.731 -12.270 12.542 1.00 93.06 269 GLU A N 1
ATOM 1892 C CA . GLU A 1 269 ? 7.313 -12.563 12.727 1.00 93.06 269 GLU A CA 1
ATOM 1893 C C . GLU A 1 269 ? 6.465 -11.686 11.805 1.00 93.06 269 GLU A C 1
ATOM 1895 O O . GLU A 1 269 ? 6.737 -10.497 11.654 1.00 93.06 269 GLU A O 1
ATOM 1900 N N . VAL A 1 270 ? 5.390 -12.234 11.243 1.00 94.44 270 VAL A N 1
ATOM 1901 C CA . VAL A 1 270 ? 4.318 -11.439 10.636 1.00 94.44 270 VAL A CA 1
ATOM 1902 C C . VAL A 1 270 ? 3.228 -11.274 11.680 1.00 94.44 270 VAL A C 1
ATOM 1904 O O . VAL A 1 270 ? 2.571 -12.243 12.055 1.00 94.44 270 VAL A O 1
ATOM 1907 N N . ARG A 1 271 ? 3.026 -10.052 12.163 1.00 94.56 271 ARG A N 1
ATOM 1908 C CA . ARG A 1 271 ? 1.962 -9.746 13.123 1.00 94.56 271 ARG A CA 1
ATOM 1909 C C . ARG A 1 271 ? 0.785 -9.163 12.372 1.00 94.56 271 ARG A C 1
ATOM 1911 O O . ARG A 1 271 ? 0.975 -8.187 11.660 1.00 94.56 271 ARG A O 1
ATOM 1918 N N . LEU A 1 272 ? -0.396 -9.741 12.548 1.00 94.50 272 LEU A N 1
ATOM 1919 C CA . LEU A 1 272 ? -1.677 -9.228 12.078 1.00 94.50 272 LEU A CA 1
ATOM 1920 C C . LEU A 1 272 ? -2.371 -8.611 13.289 1.00 94.50 272 LEU A C 1
ATOM 1922 O O . LEU A 1 272 ? -2.696 -9.309 14.250 1.00 94.50 272 LEU A O 1
ATOM 1926 N N . ILE A 1 273 ? -2.548 -7.297 13.269 1.00 95.81 273 ILE A N 1
ATOM 1927 C CA . ILE A 1 273 ? -3.063 -6.513 14.384 1.00 95.81 273 ILE A CA 1
ATOM 1928 C C . ILE A 1 273 ? -4.416 -5.943 13.982 1.00 95.81 273 ILE A C 1
ATOM 1930 O O . ILE A 1 273 ? -4.491 -5.053 13.132 1.00 95.81 273 ILE A O 1
ATOM 1934 N N . GLN A 1 274 ? -5.480 -6.424 14.624 1.00 93.62 274 GLN A N 1
ATOM 1935 C CA . GLN A 1 274 ? -6.794 -5.804 14.503 1.00 93.62 274 GLN A CA 1
ATOM 1936 C C . GLN A 1 274 ? -6.771 -4.413 15.134 1.00 93.62 274 GLN A C 1
ATOM 1938 O O . GLN A 1 274 ? -6.205 -4.210 16.213 1.00 93.62 274 GLN A O 1
ATOM 1943 N N . VAL A 1 275 ? -7.415 -3.452 14.481 1.00 90.38 275 VAL A N 1
ATOM 1944 C CA . VAL A 1 275 ? -7.563 -2.095 15.006 1.00 90.38 275 VAL A CA 1
ATOM 1945 C C . VAL A 1 275 ? -8.357 -2.154 16.315 1.00 90.38 275 VAL A C 1
ATOM 1947 O O . VAL A 1 275 ? -9.526 -2.526 16.322 1.00 90.38 275 VAL A O 1
ATOM 1950 N N . GLY A 1 276 ? -7.695 -1.839 17.434 1.00 82.94 276 GLY A N 1
ATOM 1951 C CA . GLY A 1 276 ? -8.269 -1.939 18.784 1.00 82.94 276 GLY A CA 1
ATOM 1952 C C . GLY A 1 276 ? -8.468 -3.369 19.312 1.00 82.94 276 GLY A C 1
ATOM 1953 O O . GLY A 1 276 ? -9.094 -3.538 20.355 1.00 82.94 276 GLY A O 1
ATOM 1954 N N . GLY A 1 277 ? -7.958 -4.390 18.616 1.00 86.69 277 GLY A N 1
ATOM 1955 C CA . GLY A 1 277 ? -8.312 -5.788 18.862 1.00 86.69 277 GLY A CA 1
ATOM 1956 C C . GLY A 1 277 ? -7.140 -6.733 19.128 1.00 86.69 277 GLY A C 1
ATOM 1957 O O . GLY A 1 277 ? -6.083 -6.370 19.662 1.00 86.69 277 GLY A O 1
ATOM 1958 N N . ALA A 1 278 ? -7.366 -8.003 18.790 1.00 89.94 278 ALA A N 1
ATOM 1959 C CA . ALA A 1 278 ? -6.405 -9.074 18.991 1.00 89.94 278 ALA A CA 1
ATOM 1960 C C . ALA A 1 278 ? -5.195 -8.951 18.050 1.00 89.94 278 ALA A C 1
ATOM 1962 O O . ALA A 1 278 ? -5.216 -8.245 17.039 1.00 89.94 278 ALA A O 1
ATOM 1963 N N . VAL A 1 279 ? -4.124 -9.661 18.409 1.00 92.81 279 VAL A N 1
ATOM 1964 C CA . VAL A 1 279 ? -2.965 -9.860 17.538 1.00 92.81 279 VAL A CA 1
ATOM 1965 C C . VAL A 1 279 ? -2.822 -11.336 17.254 1.00 92.81 279 VAL A C 1
ATOM 1967 O O . VAL A 1 279 ? -2.816 -12.142 18.181 1.00 92.81 279 VAL A O 1
ATOM 1970 N N . ASN A 1 280 ? -2.687 -11.657 15.976 1.00 91.75 280 ASN A N 1
ATOM 1971 C CA . ASN A 1 280 ? -2.304 -12.974 15.512 1.00 91.75 280 ASN A CA 1
ATOM 1972 C C . ASN A 1 280 ? -0.878 -12.904 14.959 1.00 91.75 280 ASN A C 1
ATOM 1974 O O . ASN A 1 280 ? -0.549 -11.984 14.209 1.00 91.75 280 ASN A O 1
ATOM 1978 N N . THR A 1 281 ? -0.034 -13.861 15.324 1.00 92.00 281 THR A N 1
ATOM 1979 C CA . THR A 1 281 ? 1.376 -13.881 14.930 1.00 92.00 281 THR A CA 1
ATOM 1980 C C . THR A 1 281 ? 1.651 -15.115 14.092 1.00 92.00 281 THR A C 1
ATOM 1982 O O . THR A 1 281 ? 1.384 -16.239 14.509 1.00 92.00 281 THR A O 1
ATOM 1985 N N . LEU A 1 282 ? 2.220 -14.903 12.910 1.00 92.00 282 LEU A N 1
ATOM 1986 C CA . LEU A 1 282 ? 2.682 -15.954 12.017 1.00 92.00 282 LEU A CA 1
ATOM 1987 C C . LEU A 1 282 ? 4.209 -15.937 11.969 1.00 92.00 282 LEU A C 1
ATOM 1989 O O . LEU A 1 282 ? 4.836 -14.877 12.010 1.00 92.00 282 LEU A O 1
ATOM 1993 N N . VAL A 1 283 ? 4.817 -17.106 11.799 1.00 91.81 283 VAL A N 1
ATOM 1994 C CA . VAL A 1 283 ? 6.237 -17.186 11.439 1.00 91.81 283 VAL A CA 1
ATOM 1995 C C . VAL A 1 283 ? 6.390 -16.676 10.007 1.00 91.81 283 VAL A C 1
ATOM 1997 O O . VAL A 1 283 ? 5.647 -17.108 9.125 1.00 91.81 283 VAL A O 1
ATOM 2000 N N . GLY A 1 284 ? 7.305 -15.736 9.777 1.00 92.62 284 GLY A N 1
ATOM 2001 C CA . GLY A 1 284 ? 7.595 -15.190 8.454 1.00 92.62 284 GLY A CA 1
ATOM 2002 C C . GLY A 1 284 ? 8.582 -16.042 7.656 1.00 92.62 284 GLY A C 1
ATOM 2003 O O . GLY A 1 284 ? 8.712 -17.250 7.854 1.00 92.62 284 GLY A O 1
ATOM 2004 N N . VAL A 1 285 ? 9.299 -15.384 6.748 1.00 92.75 285 VAL A N 1
ATOM 2005 C CA . VAL A 1 285 ? 10.384 -15.976 5.954 1.00 92.75 285 VAL A CA 1
ATOM 2006 C C . VAL A 1 285 ? 11.710 -15.348 6.378 1.00 92.75 285 VAL A C 1
ATOM 2008 O O . VAL A 1 285 ? 11.774 -14.168 6.733 1.00 92.75 285 VAL A O 1
ATOM 2011 N N . ARG A 1 286 ? 12.791 -16.132 6.371 1.00 91.31 286 ARG A N 1
ATOM 2012 C CA . ARG A 1 286 ? 14.137 -15.613 6.643 1.00 91.31 286 ARG A CA 1
ATOM 2013 C C . ARG A 1 286 ? 14.475 -14.506 5.637 1.00 91.31 286 ARG A C 1
ATOM 2015 O O . ARG A 1 286 ? 14.184 -14.638 4.459 1.00 91.31 286 ARG A O 1
ATOM 2022 N N . GLY A 1 287 ? 15.052 -13.404 6.113 1.00 90.62 287 GLY A N 1
ATOM 2023 C CA . GLY A 1 287 ? 15.387 -12.267 5.249 1.00 90.62 287 GLY A CA 1
ATOM 2024 C C . GLY A 1 287 ? 14.188 -11.417 4.799 1.00 90.62 287 GLY A C 1
ATOM 2025 O O . GLY A 1 287 ? 14.393 -10.477 4.039 1.00 90.62 287 GLY A O 1
ATOM 2026 N N . ALA A 1 288 ? 12.957 -11.675 5.272 1.00 92.75 288 ALA A N 1
ATOM 2027 C CA . ALA A 1 288 ? 11.760 -10.907 4.893 1.00 92.75 288 ALA A CA 1
ATOM 2028 C C . ALA A 1 288 ? 11.934 -9.397 5.121 1.00 92.75 288 ALA A C 1
ATOM 2030 O O . ALA A 1 288 ? 12.101 -8.974 6.266 1.00 92.75 288 ALA A O 1
ATOM 2031 N N . ARG A 1 289 ? 11.854 -8.575 4.071 1.00 90.94 289 ARG A N 1
ATOM 2032 C CA . ARG A 1 289 ? 12.026 -7.112 4.137 1.00 90.94 289 ARG A CA 1
ATOM 2033 C C . ARG A 1 289 ? 10.712 -6.347 4.093 1.00 90.94 289 ARG A C 1
ATOM 2035 O O . ARG A 1 289 ? 10.589 -5.333 4.781 1.00 90.94 289 ARG A O 1
ATOM 2042 N N . SER A 1 290 ? 9.742 -6.832 3.327 1.00 91.69 290 SER A N 1
ATOM 2043 C CA . SER A 1 290 ? 8.416 -6.226 3.214 1.00 91.69 290 SER A CA 1
ATOM 2044 C C . SER A 1 290 ? 7.313 -7.265 3.381 1.00 91.69 290 SER A C 1
ATOM 2046 O O . SER A 1 290 ? 7.512 -8.460 3.160 1.00 91.69 290 SER A O 1
ATOM 2048 N N . VAL A 1 291 ? 6.149 -6.779 3.805 1.00 93.62 291 VAL A N 1
ATOM 2049 C CA . VAL A 1 291 ? 4.892 -7.521 3.825 1.00 93.62 291 VAL A CA 1
ATOM 2050 C C . VAL A 1 291 ? 3.880 -6.721 3.024 1.00 93.62 291 VAL A C 1
ATOM 2052 O O . VAL A 1 291 ? 3.826 -5.496 3.147 1.00 93.62 291 VAL A O 1
ATOM 2055 N N . ILE A 1 292 ? 3.131 -7.413 2.177 1.00 91.94 292 ILE A N 1
ATOM 2056 C CA . ILE A 1 292 ? 2.169 -6.833 1.243 1.00 91.94 292 ILE A CA 1
ATOM 2057 C C . ILE A 1 292 ? 0.959 -7.744 1.256 1.00 91.94 292 ILE A C 1
ATOM 2059 O O . ILE A 1 292 ? 1.122 -8.964 1.256 1.00 91.94 292 ILE A O 1
ATOM 2063 N N . SER A 1 293 ? -0.237 -7.177 1.268 1.00 89.81 293 SER A N 1
ATOM 2064 C CA . SER A 1 293 ? -1.435 -7.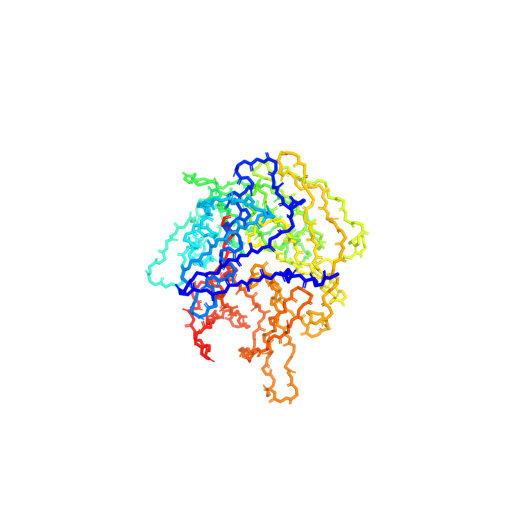985 1.445 1.00 89.81 293 SER A CA 1
ATOM 2065 C C . SER A 1 293 ? -2.506 -7.646 0.436 1.00 89.81 293 SER A C 1
ATOM 2067 O O . SER A 1 293 ? -2.717 -6.481 0.096 1.00 89.81 293 SER A O 1
ATOM 2069 N N . ASP A 1 294 ? -3.216 -8.682 0.018 1.00 86.25 294 ASP A N 1
ATOM 2070 C CA . ASP A 1 294 ? -4.550 -8.519 -0.510 1.00 86.25 294 ASP A CA 1
ATOM 2071 C C . ASP A 1 294 ? -5.488 -8.346 0.679 1.00 86.25 294 ASP A C 1
ATOM 2073 O O . ASP A 1 294 ? -5.781 -9.281 1.419 1.00 86.25 294 ASP A O 1
ATOM 2077 N N . ARG A 1 295 ? -5.917 -7.110 0.883 1.00 82.62 295 ARG A N 1
ATOM 2078 C CA . ARG A 1 295 ? -6.829 -6.712 1.955 1.00 82.62 295 ARG A CA 1
ATOM 2079 C C . ARG A 1 295 ? -8.284 -7.139 1.730 1.00 82.62 295 ARG A C 1
ATOM 2081 O O . ARG A 1 295 ? -9.089 -6.934 2.634 1.00 82.62 295 ARG A O 1
ATOM 2088 N N . SER A 1 296 ? -8.615 -7.696 0.562 1.00 70.50 296 SER A N 1
ATOM 2089 C CA . SER A 1 296 ? -9.941 -8.241 0.238 1.00 70.50 296 SER A CA 1
ATOM 2090 C C . SER A 1 296 ? -9.991 -9.768 0.355 1.00 70.50 296 SER A C 1
ATOM 2092 O O . SER A 1 296 ? -10.950 -10.302 0.904 1.00 70.50 296 SER A O 1
ATOM 2094 N N . GLU A 1 297 ? -8.936 -10.462 -0.086 1.00 70.50 297 GLU A N 1
ATOM 2095 C CA . GLU A 1 297 ? -8.824 -11.929 -0.024 1.00 70.50 297 GLU A CA 1
ATOM 2096 C C . GLU A 1 297 ? -8.004 -12.432 1.180 1.00 70.50 297 GLU A C 1
ATOM 2098 O O . GLU A 1 297 ? -7.753 -13.630 1.312 1.00 70.50 297 GLU A O 1
ATOM 2103 N N . GLU A 1 298 ? -7.526 -11.519 2.031 1.00 74.88 298 GLU A N 1
ATOM 2104 C CA . GLU A 1 298 ? -6.654 -11.789 3.187 1.00 74.88 298 GLU A CA 1
ATOM 2105 C C . GLU A 1 298 ? -5.372 -12.573 2.824 1.00 74.88 298 GLU A C 1
ATOM 2107 O O . GLU A 1 298 ? -4.770 -13.279 3.642 1.00 74.88 298 GLU A O 1
ATOM 2112 N N . SER A 1 299 ? -4.913 -12.448 1.574 1.00 83.25 299 SER A N 1
ATOM 2113 C CA . SER A 1 299 ? -3.688 -13.090 1.094 1.00 83.25 299 SER A CA 1
ATOM 2114 C C . SER A 1 299 ? -2.463 -12.271 1.491 1.00 83.25 299 SER A C 1
ATOM 2116 O O . SER A 1 299 ? -2.399 -11.070 1.250 1.00 83.25 299 SER A O 1
ATOM 2118 N N . LEU A 1 300 ? -1.434 -12.935 2.018 1.00 91.12 300 LEU A N 1
ATOM 2119 C CA . LEU A 1 300 ? -0.173 -12.305 2.413 1.00 91.12 300 LEU A CA 1
ATOM 2120 C C . LEU A 1 300 ? 0.965 -12.677 1.464 1.00 91.12 300 LEU A C 1
ATOM 2122 O O . LEU A 1 300 ? 1.194 -13.858 1.171 1.00 91.12 300 LEU A O 1
ATOM 2126 N N . LEU A 1 301 ? 1.720 -11.658 1.065 1.00 93.44 301 LEU A N 1
ATOM 2127 C CA . LEU A 1 301 ? 2.994 -11.764 0.376 1.00 93.44 301 LEU A CA 1
ATOM 2128 C C . LEU A 1 301 ? 4.126 -11.215 1.246 1.00 93.44 301 LEU A C 1
ATOM 2130 O O . LEU A 1 301 ? 3.971 -10.224 1.960 1.00 93.44 301 LEU A O 1
ATOM 2134 N N . ILE A 1 302 ? 5.286 -11.853 1.146 1.00 95.31 302 ILE A N 1
ATOM 2135 C CA . ILE A 1 302 ? 6.549 -11.368 1.699 1.00 95.31 302 ILE A CA 1
ATOM 2136 C C . ILE A 1 302 ? 7.541 -11.222 0.558 1.00 95.31 302 ILE A C 1
ATOM 2138 O O . ILE A 1 302 ? 7.694 -12.151 -0.229 1.00 95.31 302 ILE A O 1
ATOM 2142 N N . VAL A 1 303 ? 8.261 -10.104 0.516 1.00 94.75 303 VAL A N 1
ATOM 2143 C CA . VAL A 1 303 ? 9.469 -9.986 -0.309 1.00 94.75 303 VAL A CA 1
ATOM 2144 C C . VAL A 1 303 ? 10.676 -10.085 0.608 1.00 94.75 303 VAL A C 1
ATOM 2146 O O . VAL A 1 303 ? 10.768 -9.363 1.609 1.00 94.75 303 VAL A O 1
ATOM 2149 N N . ASP A 1 304 ? 11.578 -11.011 0.309 1.00 94.31 304 ASP A N 1
ATOM 2150 C CA . ASP A 1 304 ? 12.823 -11.164 1.051 1.00 94.31 304 ASP A CA 1
ATOM 2151 C C . ASP A 1 304 ? 13.944 -10.262 0.517 1.00 94.31 304 ASP A C 1
ATOM 2153 O O . ASP A 1 304 ? 13.768 -9.434 -0.376 1.00 94.31 304 ASP A O 1
ATOM 2157 N N . GLU A 1 305 ? 15.118 -10.378 1.122 1.00 92.19 305 GLU A N 1
ATOM 2158 C CA . GLU A 1 305 ? 16.284 -9.584 0.760 1.00 92.19 305 GLU A CA 1
ATOM 2159 C C . GLU A 1 305 ? 16.918 -9.923 -0.588 1.00 92.19 305 GLU A C 1
ATOM 2161 O O . GLU A 1 305 ? 17.691 -9.113 -1.099 1.00 92.19 305 GLU A O 1
ATOM 2166 N N . HIS A 1 306 ? 16.574 -11.072 -1.165 1.00 92.25 306 HIS A N 1
ATOM 2167 C CA . HIS A 1 306 ? 16.996 -11.487 -2.497 1.00 92.25 306 HIS A CA 1
ATOM 2168 C C . HIS A 1 306 ? 15.979 -11.080 -3.574 1.00 92.25 306 HIS A C 1
ATOM 2170 O O . HIS A 1 306 ? 16.164 -11.408 -4.743 1.00 92.25 306 HIS A O 1
ATOM 2176 N N . GLY A 1 307 ? 14.917 -10.355 -3.198 1.00 90.75 307 GLY A N 1
ATOM 2177 C CA . GLY A 1 307 ? 13.849 -9.941 -4.108 1.00 90.75 307 GLY A CA 1
ATOM 2178 C C . GLY A 1 307 ? 12.864 -11.061 -4.439 1.00 90.75 307 GLY A C 1
ATOM 2179 O O . GLY A 1 307 ? 12.012 -10.897 -5.309 1.00 90.75 307 GLY A O 1
ATOM 2180 N N . GLN A 1 308 ? 12.950 -12.200 -3.752 1.00 94.19 308 GLN A N 1
ATOM 2181 C CA . GLN A 1 308 ? 12.048 -13.314 -3.970 1.00 94.19 308 GLN A CA 1
ATOM 2182 C C . GLN A 1 308 ? 10.726 -13.051 -3.248 1.00 94.19 308 GLN A C 1
ATOM 2184 O O . GLN A 1 308 ? 10.688 -12.693 -2.067 1.00 94.19 308 GLN A O 1
ATOM 2189 N N . THR A 1 309 ? 9.627 -13.237 -3.976 1.00 93.12 309 THR A N 1
ATOM 2190 C CA . THR A 1 309 ? 8.278 -13.059 -3.448 1.00 93.12 309 THR A CA 1
ATOM 2191 C C . THR A 1 309 ? 7.730 -14.399 -2.982 1.00 93.12 309 THR A C 1
ATOM 2193 O O . THR A 1 309 ? 7.670 -15.373 -3.736 1.00 93.12 309 THR A O 1
ATOM 2196 N N . TRP A 1 310 ? 7.284 -14.437 -1.735 1.00 94.19 310 TRP A N 1
ATOM 2197 C CA . TRP A 1 310 ? 6.708 -15.590 -1.063 1.00 94.19 310 TRP A CA 1
ATOM 2198 C C . TRP A 1 310 ? 5.229 -15.348 -0.824 1.00 94.19 310 TRP A C 1
ATOM 2200 O O . TRP A 1 310 ? 4.850 -14.282 -0.355 1.00 94.19 310 TRP A O 1
ATOM 2210 N N . GLN A 1 311 ? 4.396 -16.349 -1.088 1.00 91.81 311 GLN A N 1
ATOM 2211 C CA . GLN A 1 311 ? 2.974 -16.315 -0.781 1.00 91.81 311 GLN A CA 1
ATOM 2212 C C . GLN A 1 311 ? 2.637 -17.285 0.340 1.00 91.81 311 GLN A C 1
ATOM 2214 O O . GLN A 1 311 ? 3.107 -18.430 0.384 1.00 91.81 311 GLN A O 1
ATOM 2219 N N . ARG A 1 312 ? 1.755 -16.835 1.226 1.00 89.75 312 ARG A N 1
ATOM 2220 C CA . ARG A 1 312 ? 1.190 -17.673 2.269 1.00 89.75 312 ARG A CA 1
ATOM 2221 C C . ARG A 1 312 ? 0.122 -18.605 1.684 1.00 89.75 312 ARG A C 1
ATOM 2223 O O . ARG A 1 312 ? -0.846 -18.157 1.083 1.00 89.75 312 ARG A O 1
ATOM 2230 N N . ARG A 1 313 ? 0.283 -19.922 1.858 1.00 83.12 313 ARG A N 1
ATOM 2231 C CA . ARG A 1 313 ? -0.700 -20.947 1.454 1.00 83.12 313 ARG A CA 1
ATOM 2232 C C . ARG A 1 313 ? -0.964 -21.910 2.616 1.00 83.12 313 ARG A C 1
ATOM 2234 O O . ARG A 1 313 ? -0.083 -22.678 3.003 1.00 83.12 313 ARG A O 1
ATOM 2241 N N . GLY A 1 314 ? -2.163 -21.866 3.202 1.00 83.06 314 GLY A N 1
ATOM 2242 C CA . GLY A 1 314 ? -2.565 -22.759 4.302 1.00 83.06 314 GLY A CA 1
ATOM 2243 C C . GLY A 1 314 ? -1.777 -22.500 5.587 1.00 83.06 314 GLY A C 1
ATOM 2244 O O . GLY A 1 314 ? -1.960 -21.451 6.192 1.00 83.06 314 GLY A O 1
ATOM 2245 N N . ALA A 1 315 ? -0.827 -23.375 5.948 1.00 82.19 315 ALA A N 1
ATOM 2246 C CA . ALA A 1 315 ? 0.113 -23.213 7.078 1.00 82.19 315 ALA A CA 1
ATOM 2247 C C . ALA A 1 315 ? 1.562 -22.830 6.671 1.00 82.19 315 ALA A C 1
ATOM 2249 O O . ALA A 1 315 ? 2.377 -22.492 7.523 1.00 82.19 315 ALA A O 1
ATOM 2250 N N . MET A 1 316 ? 1.886 -22.849 5.370 1.00 88.06 316 MET A N 1
ATOM 2251 C CA . MET A 1 316 ? 3.250 -22.687 4.854 1.00 88.06 316 MET A CA 1
ATOM 2252 C C . MET A 1 316 ? 3.443 -21.425 3.998 1.00 88.06 316 MET A C 1
ATOM 2254 O O . MET A 1 316 ? 2.480 -20.853 3.472 1.00 88.06 316 MET A O 1
ATOM 2258 N N . TRP A 1 317 ? 4.705 -21.031 3.821 1.00 93.00 317 TRP A N 1
ATOM 2259 C CA . TRP A 1 317 ? 5.150 -20.082 2.798 1.00 93.00 317 TRP A CA 1
ATOM 2260 C C . TRP A 1 317 ? 5.666 -20.841 1.582 1.00 93.00 317 TRP A C 1
ATOM 2262 O O . TRP A 1 317 ? 6.386 -21.830 1.720 1.00 93.00 317 TRP A O 1
ATOM 2272 N N . ARG A 1 318 ? 5.299 -20.385 0.387 1.00 91.62 318 ARG A N 1
ATOM 2273 C CA . ARG A 1 318 ? 5.814 -20.920 -0.873 1.00 91.62 318 ARG A CA 1
ATOM 2274 C C . ARG A 1 318 ? 6.331 -19.790 -1.734 1.00 91.62 318 ARG A C 1
ATOM 2276 O O . ARG A 1 318 ? 5.762 -18.703 -1.735 1.00 91.62 318 ARG A O 1
ATOM 2283 N N . VAL A 1 319 ? 7.383 -20.077 -2.482 1.00 90.88 319 VAL A N 1
ATOM 2284 C CA . VAL A 1 319 ? 7.887 -19.169 -3.507 1.00 90.88 319 VAL A CA 1
ATOM 2285 C C . VAL A 1 319 ? 6.779 -18.936 -4.522 1.00 90.88 319 VAL A C 1
ATOM 2287 O O . VAL A 1 319 ? 6.248 -19.892 -5.084 1.00 90.88 319 VAL A O 1
ATOM 2290 N N . LEU A 1 320 ? 6.411 -17.675 -4.711 1.00 89.06 320 LEU A N 1
ATOM 2291 C CA . LEU A 1 320 ? 5.460 -17.269 -5.733 1.00 89.06 320 LEU A CA 1
ATOM 2292 C C . LEU A 1 320 ? 6.196 -16.975 -7.037 1.00 89.06 320 LEU A C 1
ATOM 2294 O O . LEU A 1 320 ? 5.819 -17.493 -8.081 1.00 89.06 320 LEU A O 1
ATOM 2298 N N . THR A 1 321 ? 7.226 -16.132 -6.966 1.00 88.88 321 THR A N 1
ATOM 2299 C CA . THR A 1 321 ? 8.010 -15.701 -8.125 1.00 88.88 321 THR A CA 1
ATOM 2300 C C . THR A 1 321 ? 9.285 -14.983 -7.687 1.00 88.88 321 THR A C 1
ATOM 2302 O O . THR A 1 321 ? 9.351 -14.425 -6.589 1.00 88.88 321 THR A O 1
ATOM 2305 N N . SER A 1 322 ? 10.284 -14.985 -8.562 1.00 89.81 322 SER A N 1
ATOM 2306 C CA . SER A 1 322 ? 11.468 -14.117 -8.514 1.00 89.81 322 SER A CA 1
ATOM 2307 C C . SER A 1 322 ? 11.581 -13.227 -9.760 1.00 89.81 322 SER A C 1
ATOM 2309 O O . SER A 1 322 ? 12.539 -12.477 -9.893 1.00 89.81 322 SER A O 1
ATOM 2311 N N . GLU A 1 323 ? 10.628 -13.331 -10.691 1.00 90.56 323 GLU A N 1
ATOM 2312 C CA . GLU A 1 323 ? 10.636 -12.620 -11.980 1.00 90.56 323 GLU A CA 1
ATOM 2313 C C . GLU A 1 323 ? 9.803 -11.335 -11.959 1.00 90.56 323 GLU A C 1
ATOM 2315 O O . GLU A 1 323 ? 9.904 -10.509 -12.870 1.00 90.56 323 GLU A O 1
ATOM 2320 N N . VAL A 1 324 ? 8.935 -11.197 -10.953 1.00 91.44 324 VAL A N 1
ATOM 2321 C CA . VAL A 1 324 ? 8.135 -9.996 -10.722 1.00 91.44 324 VAL A CA 1
ATOM 2322 C C . VAL A 1 324 ? 8.657 -9.297 -9.479 1.00 91.44 324 VAL A C 1
ATOM 2324 O O . VAL A 1 324 ? 8.606 -9.855 -8.382 1.00 91.44 324 VAL A O 1
ATOM 2327 N N . THR A 1 325 ? 9.159 -8.082 -9.665 1.00 93.81 325 THR A N 1
ATOM 2328 C CA . THR A 1 325 ? 9.693 -7.230 -8.601 1.00 93.81 325 THR A CA 1
ATOM 2329 C C . THR A 1 325 ? 8.705 -6.126 -8.241 1.00 93.81 325 THR A C 1
ATOM 2331 O O . THR A 1 325 ? 7.721 -5.898 -8.945 1.00 93.81 325 THR A O 1
ATOM 2334 N N . ASP A 1 326 ? 8.939 -5.469 -7.105 1.00 93.88 326 ASP A N 1
ATOM 2335 C CA . ASP A 1 326 ? 8.069 -4.432 -6.544 1.00 93.88 326 ASP A CA 1
ATOM 2336 C C . ASP A 1 326 ? 6.565 -4.780 -6.551 1.00 93.88 326 ASP A C 1
ATOM 2338 O O . ASP A 1 326 ? 5.753 -3.997 -7.053 1.00 93.88 326 ASP A O 1
ATOM 2342 N N . PRO A 1 327 ? 6.171 -5.957 -6.024 1.00 92.94 327 PRO A N 1
ATOM 2343 C CA . PRO A 1 327 ? 4.775 -6.357 -6.021 1.00 92.94 327 PRO A CA 1
ATOM 2344 C C . PRO A 1 327 ? 3.912 -5.377 -5.216 1.00 92.94 327 PRO A C 1
ATOM 2346 O O . PRO A 1 327 ? 4.315 -4.890 -4.164 1.00 92.94 327 PRO A O 1
ATOM 2349 N N . SER A 1 328 ? 2.689 -5.134 -5.668 1.00 91.81 328 SER A N 1
ATOM 2350 C CA . SER A 1 328 ? 1.661 -4.386 -4.953 1.00 91.81 328 SER A CA 1
ATOM 2351 C C . SER A 1 328 ? 0.283 -4.987 -5.235 1.00 91.81 328 SER A C 1
ATOM 2353 O O . SER A 1 328 ? 0.048 -5.589 -6.286 1.00 91.81 328 SER A O 1
ATOM 2355 N N . PHE A 1 329 ? -0.640 -4.851 -4.282 1.00 90.44 329 PHE A N 1
ATOM 2356 C CA . PHE A 1 329 ? -2.050 -5.153 -4.524 1.00 90.44 329 PHE A CA 1
ATOM 2357 C C . PHE A 1 329 ? -2.809 -3.853 -4.777 1.00 90.44 329 PHE A C 1
ATOM 2359 O O . PHE A 1 329 ? -2.743 -2.957 -3.921 1.00 90.44 329 PHE A O 1
ATOM 2366 N N . PRO A 1 330 ? -3.530 -3.742 -5.909 1.00 86.81 330 PRO A N 1
ATOM 2367 C CA . PRO A 1 330 ? -4.359 -2.579 -6.174 1.00 86.81 330 PRO A CA 1
ATOM 2368 C C . PRO A 1 330 ? -5.456 -2.438 -5.120 1.00 86.81 330 PRO A C 1
ATOM 2370 O O . PRO A 1 330 ? -5.848 -3.409 -4.467 1.00 86.81 330 PRO A O 1
ATOM 2373 N N . LEU A 1 331 ? -5.939 -1.210 -4.954 1.00 84.56 331 LEU A N 1
ATOM 2374 C CA . LEU A 1 331 ? -7.184 -0.970 -4.238 1.00 84.56 331 LEU A CA 1
ATOM 2375 C C . LEU A 1 331 ? -8.358 -1.191 -5.205 1.00 84.56 331 LEU A C 1
ATOM 2377 O O . LEU A 1 331 ? -8.218 -0.862 -6.387 1.00 84.56 331 LEU A O 1
ATOM 2381 N N . PRO A 1 332 ? -9.460 -1.794 -4.730 1.00 65.81 332 PRO A N 1
ATOM 2382 C CA . PRO A 1 332 ? -10.661 -1.993 -5.530 1.00 65.81 332 PRO A CA 1
ATOM 2383 C C . PRO A 1 332 ? -11.322 -0.679 -5.966 1.00 65.81 332 PRO A C 1
ATOM 2385 O O . PRO A 1 332 ? -11.199 0.337 -5.241 1.00 65.81 332 PRO A O 1
#

pLDDT: mean 87.17, std 13.33, range [30.8, 98.19]

Foldseek 3Di:
DDDDDQDWDDDQQETEHEAALVPQDPDLLVLQQVQQVVQVVPVVDPSHDYYWYDHHNRTSDHHDPDPQLDPPQQAWWFDFQLFIWGAFDPPIDTLGHCQQAVHSQWGQWAAAPQRWIWTDDQQFIWIDGGPDSHIDTLDGDDDSPPPRNQWARWAHANLQWIWTGGVLDIWIAHPNSDTAAEDEPPCPPWRWPDKEAALNNQKMWTQTPQQWIWMWGFDADPSRGTHYTDDTDTDVVQGDPQWAAWYQLANFWIWIWGFDDPPLPRFTWIWIGGRVDDIDIAGHDHQFHYWAHDHSVSKIWTQGPLQFIWTDDDNDIDTRHSRGGNIYGHRD

Nearest PDB structures (foldseek):
  5zcs-assembly1_D  TM=5.472E-01  e=1.009E-05  Homo sapiens
  6rxt-assembly1_UL  TM=5.803E-01  e=1.654E-04  Thermochaetoides thermophila
  4a2m-assembly1_B  TM=5.254E-01  e=1.403E-04  Bacteroides thetaiotaomicron VPI-5482
  7v9a-assembly1_B  TM=4.349E-01  e=2.300E-03  Homo sapiens
  3kih-assembly1_E  TM=6.128E-01  e=1.953E-01  synthetic construct

Radius of gyration: 21.88 Å; Cα contacts (8 Å, |Δi|>4): 835; chains: 1; bounding box: 63×44×61 Å